Protein AF-A0A6G3WLS5-F1 (afdb_monomer_lite)

Organism: NCBI:txid2706086

Foldseek 3Di:
DQEAEQEDECVVANCDDDPGQVNVQVVCLVPPPHQKYKRKYFHFPDDQVVQWDADPPRDIDGPCVNRCQCPHVHMDMAIGGDDDDLCPFLLNVCVVVVAAEEEFACSLRHHDDPRHHHHHDADLVSQLVVQLVVLVVDDGHHYHTDHCQLLVLLLVLNPPSNVVSVVSVVVSVVSVVVSQQDQPDKDWDKDDFARNSNPPHNDTDHDHMDIDMDHNPDPDDDDDPDDPDPVVVRVVNND

Structure (mmCIF, N/CA/C/O backbone):
data_AF-A0A6G3WLS5-F1
#
_entry.id   AF-A0A6G3WLS5-F1
#
loop_
_atom_site.group_PDB
_atom_site.id
_atom_site.type_symbol
_atom_site.label_atom_id
_atom_site.label_alt_id
_atom_site.label_comp_id
_atom_site.label_asym_id
_atom_site.label_entity_id
_atom_site.label_seq_id
_atom_site.pdbx_PDB_ins_code
_atom_site.Cartn_x
_atom_site.Cartn_y
_atom_site.Cartn_z
_atom_site.occupancy
_atom_site.B_iso_or_equiv
_atom_site.auth_seq_id
_atom_site.auth_comp_id
_atom_site.auth_asym_id
_atom_site.auth_atom_id
_atom_site.pdbx_PDB_model_num
ATOM 1 N N . GLY A 1 1 ? 10.247 -15.837 -14.000 1.00 52.19 1 GLY A N 1
ATOM 2 C CA . GLY A 1 1 ? 10.346 -14.364 -13.961 1.00 52.19 1 GLY A CA 1
ATOM 3 C C . GLY A 1 1 ? 9.226 -13.826 -13.100 1.00 52.19 1 GLY A C 1
ATOM 4 O O . GLY A 1 1 ? 8.137 -14.375 -13.162 1.00 52.19 1 GLY A O 1
ATOM 5 N N . ILE A 1 2 ? 9.493 -12.824 -12.264 1.00 68.56 2 ILE A N 1
ATOM 6 C CA . ILE A 1 2 ? 8.552 -12.389 -11.215 1.00 68.56 2 ILE A CA 1
ATOM 7 C C . ILE A 1 2 ? 7.359 -11.620 -11.815 1.00 68.56 2 ILE A C 1
ATOM 9 O O . ILE A 1 2 ? 6.237 -11.739 -11.329 1.00 68.56 2 ILE A O 1
ATOM 13 N N . ASN A 1 3 ? 7.574 -10.896 -12.920 1.00 84.38 3 ASN A N 1
ATOM 14 C CA . ASN A 1 3 ? 6.549 -10.111 -13.608 1.00 84.38 3 ASN A CA 1
ATOM 15 C C . ASN A 1 3 ? 6.758 -10.163 -15.129 1.00 84.38 3 ASN A C 1
ATOM 17 O O . ASN A 1 3 ? 7.887 -10.357 -15.585 1.00 84.38 3 ASN A O 1
ATOM 21 N N . TRP A 1 4 ? 5.692 -9.956 -15.900 1.00 91.44 4 TRP A N 1
ATOM 22 C CA . TRP A 1 4 ? 5.754 -9.638 -17.334 1.00 91.44 4 TRP A CA 1
ATOM 23 C C . TRP A 1 4 ? 5.321 -8.186 -17.543 1.00 91.44 4 TRP A C 1
ATOM 25 O O . TRP A 1 4 ? 4.567 -7.650 -16.736 1.00 91.44 4 TRP A O 1
ATOM 35 N N . ASN A 1 5 ? 5.776 -7.547 -18.617 1.00 91.75 5 ASN A N 1
ATOM 36 C CA . ASN A 1 5 ? 5.428 -6.158 -18.913 1.00 91.75 5 ASN A CA 1
ATOM 37 C C . ASN A 1 5 ? 4.849 -6.043 -20.325 1.00 91.75 5 ASN A C 1
ATOM 39 O O . ASN A 1 5 ? 5.318 -6.715 -21.243 1.00 91.75 5 ASN A O 1
ATOM 43 N N . ALA A 1 6 ? 3.859 -5.172 -20.488 1.00 94.69 6 ALA A N 1
ATOM 44 C CA . ALA A 1 6 ? 3.438 -4.630 -21.771 1.00 94.69 6 ALA A CA 1
ATOM 45 C C . ALA A 1 6 ? 3.830 -3.151 -21.771 1.00 94.69 6 ALA A C 1
ATOM 47 O O . ALA A 1 6 ? 3.233 -2.349 -21.054 1.00 94.69 6 ALA A O 1
ATOM 48 N N . SER A 1 7 ? 4.881 -2.817 -22.517 1.00 94.88 7 SER A N 1
ATOM 49 C CA . SER A 1 7 ? 5.452 -1.472 -22.538 1.00 94.88 7 SER A CA 1
ATOM 50 C C . SER A 1 7 ? 5.301 -0.850 -23.917 1.00 94.88 7 SER A C 1
ATOM 52 O O . SER A 1 7 ? 5.593 -1.505 -24.917 1.00 94.88 7 SER A O 1
ATOM 54 N N . GLY A 1 8 ? 4.858 0.402 -23.966 1.00 95.44 8 GLY A N 1
ATOM 55 C CA . GLY A 1 8 ? 4.606 1.116 -25.212 1.00 95.44 8 GLY A CA 1
ATOM 56 C C . GLY A 1 8 ? 4.960 2.592 -25.118 1.00 95.44 8 GLY A C 1
ATOM 57 O O . GLY A 1 8 ? 5.012 3.175 -24.036 1.00 95.44 8 GLY A O 1
ATOM 58 N N . ARG A 1 9 ? 5.229 3.177 -26.281 1.00 96.06 9 ARG A N 1
ATOM 59 C CA . ARG A 1 9 ? 5.367 4.618 -26.455 1.00 96.06 9 ARG A CA 1
ATOM 60 C C . ARG A 1 9 ? 3.986 5.237 -26.623 1.00 96.06 9 ARG A C 1
ATOM 62 O O . ARG A 1 9 ? 3.215 4.744 -27.446 1.00 96.06 9 ARG A O 1
ATOM 69 N N . LEU A 1 10 ? 3.691 6.302 -25.882 1.00 95.62 10 LEU A N 1
ATOM 70 C CA . LEU A 1 10 ? 2.385 6.972 -25.956 1.00 95.62 10 LEU A CA 1
ATOM 71 C C . LEU A 1 10 ? 2.151 7.661 -27.308 1.00 95.62 10 LEU A C 1
ATOM 73 O O . LEU A 1 10 ? 1.008 7.915 -27.674 1.00 95.62 10 LEU A O 1
ATOM 77 N N . GLU A 1 11 ? 3.213 7.916 -28.079 1.00 92.56 11 GLU A N 1
ATOM 78 C CA . GLU A 1 11 ? 3.107 8.421 -29.452 1.00 92.56 11 GLU A CA 1
ATOM 79 C C . GLU A 1 11 ? 2.640 7.352 -30.448 1.00 92.56 11 GLU A C 1
ATOM 81 O O . GLU A 1 11 ? 2.065 7.687 -31.482 1.00 92.56 11 GLU A O 1
ATOM 86 N N . ASP A 1 12 ? 2.903 6.076 -30.151 1.00 93.44 12 ASP A N 1
ATOM 87 C CA . ASP A 1 12 ? 2.566 4.954 -31.030 1.00 93.44 12 ASP A CA 1
ATOM 88 C C . ASP A 1 12 ? 1.203 4.350 -30.671 1.00 93.44 12 ASP A C 1
ATOM 90 O O . ASP A 1 12 ? 0.469 3.888 -31.546 1.00 93.44 12 ASP A O 1
ATOM 94 N N . LEU A 1 13 ? 0.877 4.312 -29.375 1.00 94.12 13 LEU A N 1
ATOM 95 C CA . LEU A 1 13 ? -0.325 3.672 -28.860 1.00 94.12 13 LEU A CA 1
ATOM 96 C C . LEU A 1 13 ? -0.796 4.368 -27.573 1.00 94.12 13 LEU A C 1
ATOM 98 O O . LEU A 1 13 ? 0.014 4.531 -26.658 1.00 94.12 13 LEU A O 1
ATOM 102 N N . PRO A 1 14 ? -2.088 4.730 -27.445 1.00 95.38 14 PRO A N 1
ATOM 103 C CA . PRO A 1 14 ? -2.596 5.311 -26.207 1.00 95.38 14 PRO A CA 1
ATOM 104 C C . PRO A 1 14 ? -2.493 4.310 -25.048 1.00 95.38 14 PRO A C 1
ATOM 106 O O . PRO A 1 14 ? -2.523 3.090 -25.255 1.00 95.38 14 PRO A O 1
ATOM 109 N N . PHE A 1 15 ? -2.391 4.820 -23.819 1.00 94.56 15 PHE A N 1
ATOM 110 C CA . PHE A 1 15 ? -2.346 3.967 -22.633 1.00 94.56 15 PHE A CA 1
ATOM 111 C C . PHE A 1 15 ? -3.664 3.205 -22.443 1.00 94.56 15 PHE A C 1
ATOM 113 O O . PHE A 1 15 ? -3.676 1.969 -22.419 1.00 94.56 15 PHE A O 1
ATOM 120 N N . ASP A 1 16 ? -4.769 3.949 -22.397 1.00 91.69 16 ASP A N 1
ATOM 121 C CA . ASP A 1 16 ? -6.131 3.438 -22.277 1.00 91.69 16 ASP A CA 1
ATOM 122 C C . ASP A 1 16 ? -6.852 3.301 -23.629 1.00 91.69 16 ASP A C 1
ATOM 124 O O . ASP A 1 16 ? -6.393 3.750 -24.679 1.00 91.69 16 ASP A O 1
ATOM 128 N N . GLY A 1 17 ? -8.029 2.671 -23.591 1.00 89.00 17 GLY A N 1
ATOM 129 C CA . GLY A 1 17 ? -8.923 2.517 -24.739 1.00 89.00 17 GLY A CA 1
ATOM 130 C C . GLY A 1 17 ? -8.779 1.187 -25.494 1.00 89.00 17 GLY A C 1
ATOM 131 O O . GLY A 1 17 ? -7.900 0.368 -25.200 1.00 89.00 17 GLY A O 1
ATOM 132 N N . PRO A 1 18 ? -9.683 0.916 -26.456 1.00 87.44 18 PRO A N 1
ATOM 133 C CA . PRO A 1 18 ? -9.644 -0.303 -27.257 1.00 87.44 18 PRO A CA 1
ATOM 134 C C . PRO A 1 18 ? -8.336 -0.402 -28.045 1.00 87.44 18 PRO A C 1
ATOM 136 O O . PRO A 1 18 ? -8.007 0.480 -28.830 1.00 87.44 18 PRO A O 1
ATOM 139 N N . GLY A 1 19 ? -7.590 -1.485 -27.830 1.00 88.12 19 GLY A N 1
ATOM 140 C CA . GLY A 1 19 ? -6.293 -1.696 -28.475 1.00 88.12 19 GLY A CA 1
ATOM 141 C C . GLY A 1 19 ? -5.127 -0.925 -27.853 1.00 88.12 19 GLY A C 1
ATOM 142 O O . GLY A 1 19 ? -4.009 -1.131 -28.305 1.00 88.12 19 GLY A O 1
ATOM 143 N N . GLY A 1 20 ? -5.356 -0.109 -26.815 1.00 95.94 20 GLY A N 1
ATOM 144 C CA . GLY A 1 20 ? -4.305 0.594 -26.073 1.00 95.94 20 GLY A CA 1
ATOM 145 C C . GLY A 1 20 ? -3.355 -0.340 -25.312 1.00 95.94 20 GLY A C 1
ATOM 146 O O . GLY A 1 20 ? -3.587 -1.553 -25.208 1.00 95.94 20 GLY A O 1
ATOM 147 N N . ILE A 1 21 ? -2.298 0.224 -24.724 1.00 96.81 21 ILE A N 1
ATOM 148 C CA . ILE A 1 21 ? -1.280 -0.524 -23.960 1.00 96.81 21 ILE A CA 1
ATOM 149 C C . ILE A 1 21 ? -1.941 -1.363 -22.855 1.00 96.81 21 ILE A C 1
ATOM 151 O O . ILE A 1 21 ? -1.621 -2.545 -22.689 1.00 96.81 21 ILE A O 1
ATOM 155 N N . LEU A 1 22 ? -2.920 -0.799 -22.140 1.00 94.19 22 LEU A N 1
ATOM 156 C CA . LEU A 1 22 ? -3.646 -1.501 -21.085 1.00 94.19 22 LEU A CA 1
ATOM 157 C C . LEU A 1 22 ? -4.482 -2.676 -21.620 1.00 94.19 22 LEU A C 1
ATOM 159 O O . LEU A 1 22 ? -4.565 -3.723 -20.974 1.00 94.19 22 LEU A O 1
ATOM 163 N N . ALA A 1 23 ? -5.082 -2.550 -22.806 1.00 94.75 23 ALA A N 1
ATOM 164 C CA . ALA A 1 23 ? -5.837 -3.636 -23.433 1.00 94.75 23 ALA A CA 1
ATOM 165 C C . ALA A 1 23 ? -4.920 -4.805 -23.839 1.00 94.75 23 ALA A C 1
ATOM 167 O O . ALA A 1 23 ? -5.253 -5.975 -23.606 1.00 94.75 23 ALA A O 1
ATOM 168 N N . VAL A 1 24 ? -3.728 -4.498 -24.366 1.00 95.56 24 VAL A N 1
ATOM 169 C CA . VAL A 1 24 ? -2.685 -5.498 -24.643 1.00 95.56 24 VAL A CA 1
ATOM 170 C C . VAL A 1 24 ? -2.253 -6.180 -23.345 1.00 95.56 24 VAL A C 1
ATOM 172 O O . VAL A 1 24 ? -2.249 -7.409 -23.265 1.00 95.56 24 VAL A O 1
ATOM 175 N N . ALA A 1 25 ? -1.973 -5.406 -22.295 1.00 94.88 25 ALA A N 1
ATOM 176 C CA . ALA A 1 25 ? -1.581 -5.937 -20.993 1.00 94.88 25 ALA A CA 1
ATOM 177 C C . ALA A 1 25 ? -2.641 -6.881 -20.398 1.00 94.88 25 ALA A C 1
ATOM 179 O O . ALA A 1 25 ? -2.293 -7.934 -19.862 1.00 94.88 25 ALA A O 1
ATOM 180 N N . ARG A 1 26 ? -3.935 -6.555 -20.533 1.00 92.50 26 ARG A N 1
ATOM 181 C CA . ARG A 1 26 ? -5.052 -7.422 -20.110 1.00 92.50 26 ARG A CA 1
ATOM 182 C C . ARG A 1 26 ? -5.088 -8.738 -20.887 1.00 92.50 26 ARG A C 1
ATOM 184 O O . ARG A 1 26 ? -5.286 -9.790 -20.283 1.00 92.50 26 ARG A O 1
ATOM 191 N N . THR A 1 27 ? -4.829 -8.696 -22.193 1.00 93.69 27 THR A N 1
ATOM 192 C CA . THR A 1 27 ? -4.717 -9.907 -23.024 1.00 93.69 27 THR A CA 1
ATOM 193 C C . THR A 1 27 ? -3.553 -10.783 -22.566 1.00 93.69 27 THR A C 1
ATOM 195 O O . THR A 1 27 ? -3.725 -11.979 -22.343 1.00 93.69 27 THR A O 1
ATOM 198 N N . VAL A 1 28 ? -2.379 -10.185 -22.338 1.00 93.38 28 VAL A N 1
ATOM 199 C CA . VAL A 1 28 ? -1.203 -10.893 -21.809 1.00 93.38 28 VAL A CA 1
ATOM 200 C C . VAL A 1 28 ? -1.510 -11.501 -20.439 1.00 93.38 28 VAL A C 1
ATOM 202 O O . VAL A 1 28 ? -1.200 -12.665 -20.190 1.00 93.38 28 VAL A O 1
ATOM 205 N N . ARG A 1 29 ? -2.174 -10.753 -19.554 1.00 91.00 29 ARG A N 1
ATOM 206 C CA . ARG A 1 29 ? -2.551 -11.213 -18.213 1.00 91.00 29 ARG A CA 1
ATOM 207 C C . ARG A 1 29 ? -3.438 -12.456 -18.236 1.00 91.00 29 ARG A C 1
ATOM 209 O O . ARG A 1 29 ? -3.263 -13.304 -17.361 1.00 91.00 29 ARG A O 1
ATOM 216 N N . ALA A 1 30 ? -4.328 -12.594 -19.218 1.00 90.56 30 ALA A N 1
ATOM 217 C CA . ALA A 1 30 ? -5.214 -13.752 -19.338 1.00 90.56 30 ALA A CA 1
ATOM 218 C C . ALA A 1 30 ? -4.464 -15.086 -19.525 1.00 90.56 30 ALA A C 1
ATOM 220 O O . ALA A 1 30 ? -5.021 -16.138 -19.224 1.00 90.56 30 ALA A O 1
ATOM 221 N N . VAL A 1 31 ? -3.208 -15.049 -19.989 1.00 90.94 31 VAL A N 1
ATOM 222 C CA . VAL A 1 31 ? -2.401 -16.251 -20.275 1.00 90.94 31 VAL A CA 1
ATOM 223 C C . VAL A 1 31 ? -1.070 -16.307 -19.521 1.00 90.94 31 VAL A C 1
ATOM 225 O O . VAL A 1 31 ? -0.423 -17.352 -19.490 1.00 90.94 31 VAL A O 1
ATOM 228 N N . ALA A 1 32 ? -0.624 -15.199 -18.925 1.00 90.12 32 ALA A N 1
ATOM 229 C CA . ALA A 1 32 ? 0.688 -15.126 -18.298 1.00 90.12 32 ALA A CA 1
ATOM 230 C C . ALA A 1 32 ? 0.768 -16.024 -17.040 1.00 90.12 32 ALA A C 1
ATOM 232 O O . ALA A 1 32 ? -0.083 -15.905 -16.158 1.00 90.12 32 ALA A O 1
ATOM 233 N N . PRO A 1 33 ? 1.805 -16.866 -16.875 1.00 87.94 33 PRO A N 1
ATOM 234 C CA . PRO A 1 33 ? 1.991 -17.726 -15.702 1.00 87.94 33 PRO A CA 1
ATOM 235 C C . PRO A 1 33 ? 2.820 -17.040 -14.596 1.00 87.94 33 PRO A C 1
ATOM 237 O O . PRO A 1 33 ? 3.629 -17.674 -13.923 1.00 87.94 33 PRO A O 1
ATOM 240 N N . VAL A 1 34 ? 2.679 -15.722 -14.436 1.00 85.94 34 VAL A N 1
ATOM 241 C CA . VAL A 1 34 ? 3.438 -14.913 -13.460 1.00 85.94 34 VAL A CA 1
ATOM 242 C C . VAL A 1 34 ? 2.508 -14.195 -12.491 1.00 85.94 34 VAL A C 1
ATOM 244 O O . VAL A 1 34 ? 1.337 -13.981 -12.800 1.00 85.94 34 VAL A O 1
ATOM 247 N N . ALA A 1 35 ? 3.015 -13.769 -11.334 1.00 80.69 35 ALA A N 1
ATOM 248 C CA . ALA A 1 35 ? 2.197 -13.114 -10.309 1.00 80.69 35 ALA A CA 1
ATOM 249 C C . ALA A 1 35 ? 1.545 -11.813 -10.809 1.00 80.69 35 ALA A C 1
ATOM 251 O O . ALA A 1 35 ? 0.411 -11.500 -10.449 1.00 80.69 35 ALA A O 1
ATOM 252 N N . ARG A 1 36 ? 2.227 -11.077 -11.694 1.00 88.62 36 ARG A N 1
ATOM 253 C CA . ARG A 1 36 ? 1.773 -9.765 -12.164 1.00 88.62 36 ARG A CA 1
ATOM 254 C C . ARG A 1 36 ? 2.207 -9.477 -13.601 1.00 88.62 36 ARG A C 1
ATOM 256 O O . ARG A 1 36 ? 3.312 -9.828 -14.012 1.00 88.62 36 ARG A O 1
ATOM 263 N N . VAL A 1 37 ? 1.323 -8.811 -14.340 1.00 92.19 37 VAL A N 1
ATOM 264 C CA . VAL A 1 37 ? 1.622 -8.138 -15.608 1.00 92.19 37 VAL A CA 1
ATOM 265 C C . VAL A 1 37 ? 1.566 -6.633 -15.358 1.00 92.19 37 VAL A C 1
ATOM 267 O O . VAL A 1 37 ? 0.683 -6.187 -14.635 1.00 92.19 37 VAL A O 1
ATOM 270 N N . ILE A 1 38 ? 2.487 -5.844 -15.901 1.00 92.25 38 ILE A N 1
ATOM 271 C CA . ILE A 1 38 ? 2.488 -4.383 -15.730 1.00 92.25 38 ILE A CA 1
ATOM 272 C C . ILE A 1 38 ? 2.311 -3.729 -17.100 1.00 92.25 38 ILE A C 1
ATOM 274 O O . ILE A 1 38 ? 3.086 -3.999 -18.016 1.00 92.25 38 ILE A O 1
ATOM 278 N N . ALA A 1 39 ? 1.283 -2.895 -17.243 1.00 94.69 39 ALA A N 1
ATOM 279 C CA . ALA A 1 39 ? 1.152 -1.981 -18.371 1.00 94.69 39 ALA A CA 1
ATOM 280 C C . ALA A 1 39 ? 1.992 -0.736 -18.076 1.00 94.69 39 ALA A C 1
ATOM 282 O O . ALA A 1 39 ? 1.854 -0.172 -16.991 1.00 94.69 39 ALA A O 1
ATOM 283 N N . VAL A 1 40 ? 2.853 -0.329 -19.007 1.00 95.25 40 VAL A N 1
ATOM 284 C CA . VAL A 1 40 ? 3.702 0.863 -18.870 1.00 95.25 40 VAL A CA 1
ATOM 285 C C . VAL A 1 40 ? 3.656 1.660 -20.171 1.00 95.25 40 VAL A C 1
ATOM 287 O O . VAL A 1 40 ? 4.062 1.154 -21.216 1.00 95.25 40 VAL A O 1
ATOM 290 N N . GLY A 1 41 ? 3.185 2.899 -20.110 1.00 95.88 41 GLY A N 1
ATOM 291 C CA . GLY A 1 41 ? 3.227 3.857 -21.210 1.00 95.88 41 GLY A CA 1
ATOM 292 C C . GLY A 1 41 ? 4.065 5.074 -20.841 1.00 95.88 41 GLY A C 1
ATOM 293 O O . GLY A 1 41 ? 4.017 5.526 -19.703 1.00 95.88 41 GLY A O 1
ATOM 294 N N . GLY A 1 42 ? 4.831 5.608 -21.785 1.00 95.56 42 GLY A N 1
ATOM 295 C CA . GLY A 1 42 ? 5.497 6.901 -21.625 1.00 95.56 42 GLY A CA 1
ATOM 296 C C . GLY A 1 42 ? 6.052 7.432 -22.943 1.00 95.56 42 GLY A C 1
ATOM 297 O O . GLY A 1 42 ? 5.935 6.780 -23.983 1.00 95.56 42 GLY A O 1
ATOM 298 N N . HIS A 1 43 ? 6.682 8.602 -22.893 1.00 95.69 43 HIS A N 1
ATOM 299 C CA . HIS A 1 43 ? 7.358 9.214 -24.038 1.00 95.69 43 HIS A CA 1
ATOM 300 C C . HIS A 1 43 ? 8.856 8.877 -24.006 1.00 95.69 43 HIS A C 1
ATOM 302 O O . HIS A 1 43 ? 9.555 9.213 -23.048 1.00 95.69 43 HIS A O 1
ATOM 308 N N . ALA A 1 44 ? 9.370 8.178 -25.021 1.00 94.88 44 ALA A N 1
ATOM 309 C CA . ALA A 1 44 ? 10.764 7.717 -25.028 1.00 94.88 44 ALA A CA 1
ATOM 310 C C . ALA A 1 44 ? 11.686 8.576 -25.903 1.00 94.88 44 ALA A C 1
ATOM 312 O O . ALA A 1 44 ? 11.300 9.021 -26.980 1.00 94.88 44 ALA A O 1
ATOM 313 N N . ASP A 1 45 ? 12.956 8.675 -25.500 1.00 94.38 45 ASP A N 1
ATOM 314 C CA . ASP A 1 45 ? 14.038 9.345 -26.242 1.00 94.38 45 ASP A CA 1
ATOM 315 C C . ASP A 1 45 ? 14.418 8.612 -27.550 1.00 94.38 45 ASP A C 1
ATOM 317 O O . ASP A 1 45 ? 15.218 9.095 -28.351 1.00 94.38 45 ASP A O 1
ATOM 321 N N . GLY A 1 46 ? 13.860 7.422 -27.781 1.00 93.31 46 GLY A N 1
ATOM 322 C CA . GLY A 1 46 ? 14.102 6.618 -28.972 1.00 93.31 46 GLY A CA 1
ATOM 323 C C . GLY A 1 46 ? 13.233 5.357 -29.035 1.00 93.31 46 GLY A C 1
ATOM 324 O O . GLY A 1 46 ? 12.324 5.177 -28.221 1.00 93.31 46 GLY A O 1
ATOM 325 N N . PRO A 1 47 ? 13.494 4.457 -29.998 1.00 93.75 47 PRO A N 1
ATOM 326 C CA . PRO A 1 47 ? 12.762 3.198 -30.122 1.00 93.75 47 PRO A CA 1
ATOM 327 C C . PRO A 1 47 ? 12.957 2.308 -28.888 1.00 93.75 47 PRO A C 1
ATOM 329 O O . PRO A 1 47 ? 14.093 2.039 -28.511 1.00 93.75 47 PRO A O 1
ATOM 332 N N . LEU A 1 48 ? 11.880 1.765 -28.303 1.00 94.06 48 LEU A N 1
ATOM 333 C CA . LEU A 1 48 ? 11.968 0.976 -27.057 1.00 94.06 48 LEU A CA 1
ATOM 334 C C . LEU A 1 48 ? 12.957 -0.196 -27.124 1.00 94.06 48 LEU A C 1
ATOM 336 O O . LEU A 1 48 ? 13.588 -0.528 -26.123 1.00 94.06 48 LEU A O 1
ATOM 340 N N . GLY A 1 49 ? 13.137 -0.790 -28.308 1.00 94.31 49 GLY A N 1
ATOM 341 C CA . GLY A 1 49 ? 14.080 -1.886 -28.531 1.00 94.31 49 GLY A CA 1
ATOM 342 C C . GLY A 1 49 ? 15.534 -1.563 -28.158 1.00 94.31 49 GLY A C 1
ATOM 343 O O . GLY A 1 49 ? 16.251 -2.465 -27.733 1.00 94.31 49 GLY A O 1
ATOM 344 N N . SER A 1 50 ? 15.974 -0.300 -28.247 1.00 95.38 50 SER A N 1
ATOM 345 C CA . SER A 1 50 ? 17.338 0.102 -27.853 1.00 95.38 50 SER A CA 1
ATOM 346 C C . SER A 1 50 ? 17.542 0.127 -26.331 1.00 95.38 50 SER A C 1
ATOM 348 O O . SER A 1 50 ? 18.672 0.062 -25.837 1.00 95.38 50 SER A O 1
ATOM 350 N N . PHE A 1 51 ? 16.450 0.178 -25.569 1.00 95.31 51 PHE A N 1
ATOM 351 C CA . PHE A 1 51 ? 16.449 0.206 -24.107 1.00 95.31 51 PHE A CA 1
ATOM 352 C C . PHE A 1 51 ? 16.171 -1.170 -23.493 1.00 95.31 51 PHE A C 1
ATOM 354 O O . PHE A 1 51 ? 16.091 -1.306 -22.275 1.00 95.31 51 PHE A O 1
ATOM 361 N N . VAL A 1 52 ? 16.052 -2.214 -24.313 1.00 94.62 52 VAL A N 1
ATOM 362 C CA . VAL A 1 52 ? 15.910 -3.585 -23.823 1.00 94.62 52 VAL A CA 1
ATOM 363 C C . VAL A 1 52 ? 17.247 -4.078 -23.262 1.00 94.62 52 VAL A C 1
ATOM 365 O O . VAL A 1 52 ? 18.317 -3.847 -23.833 1.00 94.62 52 VAL A O 1
ATOM 368 N N . ARG A 1 53 ? 17.192 -4.764 -22.122 1.00 92.81 53 ARG A N 1
ATOM 369 C CA . ARG A 1 53 ? 18.335 -5.362 -21.427 1.00 92.81 53 ARG A CA 1
ATOM 370 C C . ARG A 1 53 ? 18.073 -6.837 -21.181 1.00 92.81 53 ARG A C 1
ATOM 372 O O . ARG A 1 53 ? 16.942 -7.246 -20.920 1.00 92.81 53 ARG A O 1
ATOM 379 N N . ARG A 1 5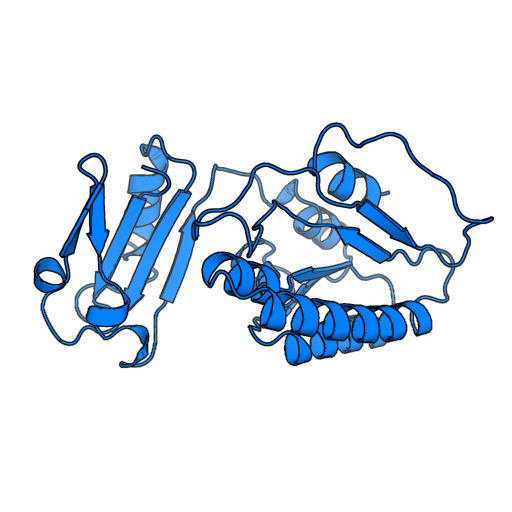4 ? 19.137 -7.634 -21.244 1.00 92.44 54 ARG A N 1
ATOM 380 C CA . ARG A 1 54 ? 19.125 -9.016 -20.760 1.00 92.44 54 ARG A CA 1
ATOM 381 C C . ARG A 1 54 ? 19.471 -9.006 -19.276 1.00 92.44 54 ARG A C 1
ATOM 383 O O . ARG A 1 54 ? 20.384 -8.289 -18.878 1.00 92.44 54 ARG A O 1
ATOM 390 N N . GLY A 1 55 ? 18.738 -9.784 -18.498 1.00 83.56 55 GLY A N 1
ATOM 391 C CA . GLY A 1 55 ? 19.020 -10.049 -17.095 1.00 83.56 55 GLY A CA 1
ATOM 392 C C . GLY A 1 55 ? 19.331 -11.524 -16.862 1.00 83.56 55 GLY A C 1
ATOM 393 O O . GLY A 1 55 ? 19.368 -12.338 -17.793 1.00 83.56 55 GLY A O 1
ATOM 394 N N . ASP A 1 56 ? 19.518 -11.870 -15.594 1.00 81.94 56 ASP A N 1
ATOM 395 C CA . ASP A 1 56 ? 19.814 -13.236 -15.172 1.00 81.94 56 ASP A CA 1
ATOM 396 C C . ASP A 1 56 ? 18.679 -14.210 -15.508 1.00 81.94 56 ASP A C 1
ATOM 398 O O . ASP A 1 56 ? 17.525 -13.827 -15.736 1.00 81.94 56 ASP A O 1
ATOM 402 N N . GLY A 1 57 ? 19.014 -15.501 -15.571 1.00 81.94 57 GLY A N 1
ATOM 403 C CA . GLY A 1 57 ? 18.040 -16.563 -15.840 1.00 81.94 57 GLY A CA 1
ATOM 404 C C . GLY A 1 57 ? 17.341 -16.440 -17.201 1.00 81.94 57 GLY A C 1
ATOM 405 O O . GLY A 1 57 ? 16.216 -16.910 -17.353 1.00 81.94 57 GLY A O 1
ATOM 406 N N . GLY A 1 58 ? 17.973 -15.769 -18.172 1.00 85.25 58 GLY A N 1
ATOM 407 C CA . GLY A 1 58 ? 17.411 -15.542 -19.507 1.00 85.25 58 GLY A CA 1
ATOM 408 C C . GLY A 1 58 ? 16.290 -14.502 -19.543 1.00 85.25 58 GLY A C 1
ATOM 409 O O . GLY A 1 58 ? 15.545 -14.441 -20.521 1.00 85.25 58 GLY A O 1
ATOM 410 N N . THR A 1 59 ? 16.144 -13.695 -18.490 1.00 86.62 59 THR A N 1
ATOM 411 C CA . THR A 1 59 ? 15.149 -12.622 -18.463 1.00 86.62 59 THR A CA 1
ATOM 412 C C . THR A 1 59 ? 15.508 -11.507 -19.441 1.00 86.62 59 THR A C 1
ATOM 414 O O . THR A 1 59 ? 16.673 -11.252 -19.750 1.00 86.62 59 THR A O 1
ATOM 417 N N . VAL A 1 60 ? 14.480 -10.840 -19.957 1.00 90.19 60 VAL A N 1
ATOM 418 C CA . VAL A 1 60 ? 14.608 -9.668 -20.822 1.00 90.19 60 VAL A CA 1
ATOM 419 C C . VAL A 1 60 ? 13.656 -8.610 -20.287 1.00 90.19 60 VAL A C 1
ATOM 421 O O . VAL A 1 60 ? 12.491 -8.906 -20.019 1.00 90.19 60 VAL A O 1
ATOM 424 N N . GLY A 1 61 ? 14.159 -7.397 -20.088 1.00 90.12 61 GLY A N 1
ATOM 425 C CA . GLY A 1 61 ? 13.408 -6.292 -19.503 1.00 90.12 61 GLY A CA 1
ATOM 426 C C . GLY A 1 61 ? 13.659 -4.985 -20.237 1.00 90.12 61 GLY A C 1
ATOM 427 O O . GLY A 1 61 ? 14.647 -4.844 -20.955 1.00 90.12 61 GLY A O 1
ATOM 428 N N . LEU A 1 62 ? 12.751 -4.034 -20.056 1.00 92.19 62 LEU A N 1
ATOM 429 C CA . LEU A 1 62 ? 12.933 -2.662 -20.508 1.00 92.19 62 LEU A CA 1
ATOM 430 C C . LEU A 1 62 ? 13.621 -1.869 -19.395 1.00 92.19 62 LEU A C 1
ATOM 432 O O . LEU A 1 62 ? 13.157 -1.870 -18.256 1.00 92.19 62 LEU A O 1
ATOM 436 N N . ASP A 1 63 ? 14.712 -1.189 -19.726 1.00 91.44 63 ASP A N 1
ATOM 437 C CA . ASP A 1 63 ? 15.370 -0.224 -18.847 1.00 91.44 63 ASP A CA 1
ATOM 438 C C . ASP A 1 63 ? 14.563 1.080 -18.840 1.00 91.44 63 ASP A C 1
ATOM 440 O O . ASP A 1 63 ? 14.878 2.036 -19.550 1.00 91.44 63 ASP A O 1
ATOM 444 N N . THR A 1 64 ? 13.457 1.086 -18.091 1.00 89.75 64 THR A N 1
ATOM 445 C CA . THR A 1 64 ? 12.507 2.207 -18.039 1.00 89.75 64 THR A CA 1
ATOM 446 C C . THR A 1 64 ? 13.188 3.549 -17.731 1.00 89.75 64 THR A C 1
ATOM 448 O O . THR A 1 64 ? 12.877 4.519 -18.421 1.00 89.75 64 THR A O 1
ATOM 451 N N . PRO A 1 65 ? 14.152 3.663 -16.793 1.00 88.62 65 PRO A N 1
ATOM 452 C CA . PRO A 1 65 ? 14.907 4.905 -16.605 1.00 88.62 65 PRO A CA 1
ATOM 453 C C . PRO A 1 65 ? 15.657 5.375 -17.858 1.00 88.62 65 PRO A C 1
ATOM 455 O O . PRO A 1 65 ? 15.613 6.566 -18.193 1.00 88.62 65 PRO A O 1
ATOM 458 N N . ALA A 1 66 ? 16.310 4.457 -18.578 1.00 92.94 66 ALA A N 1
ATOM 459 C CA . ALA A 1 66 ? 17.039 4.793 -19.797 1.00 92.94 66 ALA A CA 1
ATOM 460 C C . ALA A 1 66 ? 16.122 5.201 -20.957 1.00 92.94 66 ALA A C 1
ATOM 462 O O . ALA A 1 66 ? 16.562 5.973 -21.804 1.00 92.94 66 ALA A O 1
ATOM 463 N N . THR A 1 67 ? 14.861 4.747 -20.985 1.00 94.12 67 THR A N 1
ATOM 464 C CA . THR A 1 67 ? 13.909 5.144 -22.043 1.00 94.12 67 THR A CA 1
ATOM 465 C C . THR A 1 67 ? 13.611 6.641 -22.071 1.00 94.12 67 THR A C 1
ATOM 467 O O . THR A 1 67 ? 13.226 7.148 -23.117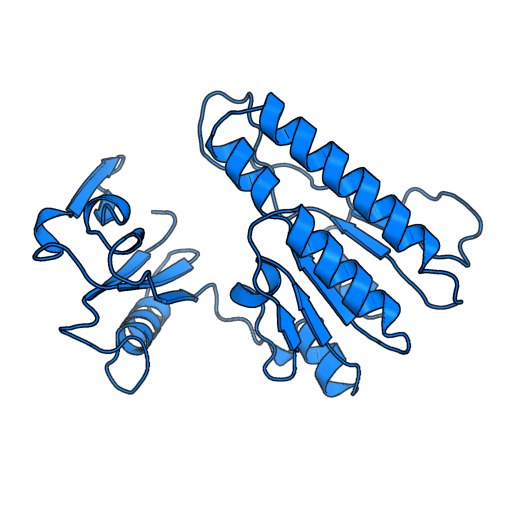 1.00 94.12 67 THR A O 1
ATOM 470 N N . GLY A 1 68 ? 13.744 7.338 -20.938 1.00 93.19 68 GLY A N 1
ATOM 471 C CA . GLY A 1 68 ? 13.317 8.731 -20.791 1.00 93.19 68 GLY A CA 1
ATOM 472 C C . GLY A 1 68 ? 11.899 8.915 -20.244 1.00 93.19 68 GLY A C 1
ATOM 473 O O . GLY A 1 68 ? 11.550 10.042 -19.908 1.00 93.19 68 GLY A O 1
ATOM 474 N N . PHE A 1 69 ? 11.124 7.841 -20.033 1.00 93.19 69 PHE A N 1
ATOM 475 C CA . PHE A 1 69 ? 9.740 7.909 -19.528 1.00 93.19 69 PHE A CA 1
ATOM 476 C C . PHE A 1 69 ? 9.577 8.820 -18.300 1.00 93.19 69 PHE A C 1
ATOM 478 O O . PHE A 1 69 ? 8.718 9.689 -18.279 1.00 93.19 69 PHE A O 1
ATOM 485 N N . TYR A 1 70 ? 10.449 8.708 -17.294 1.00 85.62 70 TYR A N 1
ATOM 486 C CA . TYR A 1 70 ? 10.365 9.549 -16.089 1.00 85.62 70 TYR A CA 1
ATOM 487 C C . TYR A 1 70 ? 10.647 11.041 -16.328 1.00 85.62 70 TYR A C 1
ATOM 489 O O . TYR A 1 70 ? 10.252 11.867 -15.510 1.00 85.62 70 TYR A O 1
ATOM 497 N N . ARG A 1 71 ? 11.363 11.393 -17.402 1.00 91.06 71 ARG A N 1
ATOM 498 C CA . ARG A 1 71 ? 11.756 12.779 -17.715 1.00 91.06 71 ARG A CA 1
ATOM 499 C C . ARG A 1 71 ? 10.816 13.436 -18.721 1.00 91.06 71 ARG A C 1
ATOM 501 O O . ARG A 1 71 ? 10.607 14.643 -18.660 1.00 91.06 71 ARG A O 1
ATOM 508 N N . ASN A 1 72 ? 10.238 12.649 -19.621 1.00 91.38 72 ASN A N 1
ATOM 509 C CA . ASN A 1 72 ? 9.484 13.139 -20.766 1.00 91.38 72 ASN A CA 1
ATOM 510 C C . ASN A 1 72 ? 7.980 13.134 -20.471 1.00 91.38 72 ASN A C 1
ATOM 512 O O . ASN A 1 72 ? 7.215 12.396 -21.077 1.00 91.38 72 ASN A O 1
ATOM 516 N N . GLY A 1 73 ? 7.550 13.930 -19.493 1.00 84.88 73 GLY A N 1
ATOM 517 C CA . GLY A 1 73 ? 6.130 14.016 -19.122 1.00 84.88 73 GLY A CA 1
ATOM 518 C C . GLY A 1 73 ? 5.629 12.879 -18.224 1.00 84.88 73 GLY A C 1
ATOM 519 O O . GLY A 1 73 ? 4.460 12.876 -17.855 1.00 84.88 73 GLY A O 1
ATOM 520 N N . GLY A 1 74 ? 6.512 11.968 -17.809 1.00 85.94 74 GLY A N 1
ATOM 521 C CA . GLY A 1 74 ? 6.190 10.892 -16.881 1.00 85.94 74 GLY A CA 1
ATOM 522 C C . GLY A 1 74 ? 5.699 9.625 -17.576 1.00 85.94 74 GLY A C 1
ATOM 523 O O . GLY A 1 74 ? 5.823 9.441 -18.787 1.00 85.94 74 GLY A O 1
ATOM 524 N N . LEU A 1 75 ? 5.178 8.713 -16.761 1.00 91.00 75 LEU A N 1
ATOM 525 C CA . LEU A 1 75 ? 4.683 7.419 -17.207 1.00 91.00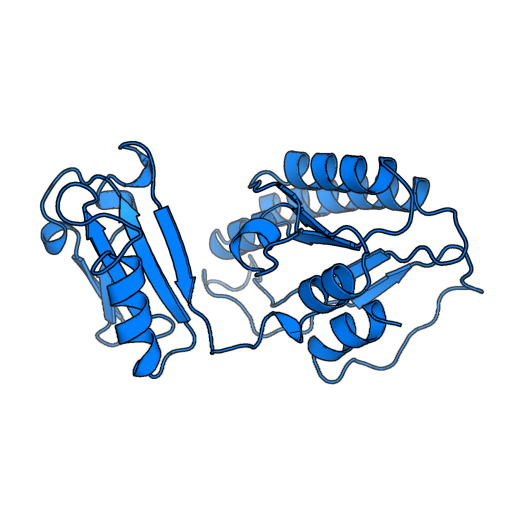 75 LEU A CA 1
ATOM 526 C C . LEU A 1 75 ? 3.287 7.151 -16.670 1.00 91.00 75 LEU A C 1
ATOM 528 O O . LEU A 1 75 ? 2.966 7.493 -15.533 1.00 91.00 75 LEU A O 1
ATOM 532 N N . GLU A 1 76 ? 2.503 6.469 -17.490 1.00 90.75 76 GLU A N 1
ATOM 533 C CA . GLU A 1 76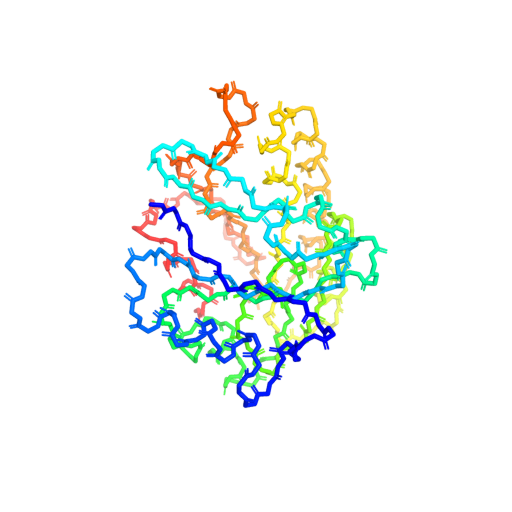 ? 1.235 5.863 -17.120 1.00 90.75 76 GLU A CA 1
ATOM 534 C C . GLU A 1 76 ? 1.482 4.384 -16.815 1.00 90.75 76 GLU A C 1
ATOM 536 O O . GLU A 1 76 ? 2.107 3.668 -17.606 1.00 90.75 76 GLU A O 1
ATOM 541 N N . VAL A 1 77 ? 1.040 3.913 -15.645 1.00 90.19 77 VAL A N 1
ATOM 542 C CA . VAL A 1 77 ? 1.274 2.534 -15.200 1.00 90.19 77 VAL A CA 1
ATOM 543 C C . VAL A 1 77 ? 0.045 1.926 -14.558 1.00 90.19 77 VAL A C 1
ATOM 545 O O . VAL A 1 77 ? -0.594 2.528 -13.705 1.00 90.19 77 VAL A O 1
ATOM 548 N N . GLN A 1 78 ? -0.209 0.665 -14.909 1.00 87.69 78 GLN A N 1
ATOM 549 C CA . GLN A 1 78 ? -1.209 -0.165 -14.255 1.00 87.69 78 GLN A CA 1
ATOM 550 C C . GLN A 1 78 ? -0.621 -1.537 -13.934 1.00 87.69 78 GLN A C 1
ATOM 552 O O . GLN A 1 78 ? -0.124 -2.253 -14.808 1.00 87.69 78 GLN A O 1
ATOM 557 N N . HIS A 1 79 ? -0.740 -1.946 -12.674 1.00 86.81 79 HIS A N 1
ATOM 558 C CA . HIS A 1 79 ? -0.373 -3.287 -12.236 1.00 86.81 79 HIS A CA 1
ATOM 559 C C . HIS A 1 79 ? -1.582 -4.226 -12.357 1.00 86.81 79 HIS A C 1
ATOM 561 O O . HIS A 1 79 ? -2.633 -3.985 -11.766 1.00 86.81 79 HIS A O 1
ATOM 567 N N . LEU A 1 80 ? -1.430 -5.311 -13.118 1.00 86.56 80 LEU A N 1
ATOM 568 C CA . LEU A 1 80 ? -2.424 -6.368 -13.311 1.00 86.56 80 LEU A CA 1
ATOM 569 C C . LEU A 1 80 ? -1.985 -7.629 -12.552 1.00 86.56 80 LEU A C 1
ATOM 571 O O . LEU A 1 80 ? -1.214 -8.457 -13.056 1.00 86.56 80 LEU A O 1
ATOM 575 N N . GLY A 1 81 ? -2.450 -7.749 -11.308 1.00 79.94 81 GLY A N 1
ATOM 576 C CA . GLY A 1 81 ? -2.243 -8.928 -10.462 1.00 79.94 81 GLY A CA 1
ATOM 577 C C . GLY A 1 81 ? -3.121 -10.120 -10.858 1.00 79.94 81 GLY A C 1
ATOM 578 O O . GLY A 1 81 ? -3.723 -10.140 -11.933 1.00 79.94 81 GLY A O 1
ATOM 579 N N . ALA A 1 82 ? -3.200 -11.124 -9.983 1.00 72.81 82 ALA A N 1
ATOM 580 C CA . ALA A 1 82 ? -4.174 -12.205 -10.126 1.00 72.81 82 ALA A CA 1
ATOM 581 C C . ALA A 1 82 ? -5.604 -11.630 -10.235 1.00 72.81 82 ALA A C 1
ATOM 583 O O . ALA A 1 82 ? -5.884 -10.610 -9.600 1.00 72.81 82 ALA A O 1
ATOM 584 N N . PRO A 1 83 ? -6.507 -12.247 -11.022 1.00 69.56 83 PRO A N 1
ATOM 585 C CA . PRO A 1 83 ? -7.890 -11.796 -11.100 1.00 69.56 83 PRO A CA 1
ATOM 586 C C . PRO A 1 83 ? -8.534 -11.925 -9.718 1.00 69.56 83 PRO A C 1
ATOM 588 O O . PRO A 1 83 ? -8.760 -13.023 -9.213 1.00 69.56 83 PRO A O 1
ATOM 591 N N . LEU A 1 84 ? -8.793 -10.779 -9.101 1.00 77.94 84 LEU A N 1
ATOM 592 C CA . LEU A 1 84 ? -9.496 -10.653 -7.836 1.00 77.94 84 LEU A CA 1
ATOM 593 C C . LEU A 1 84 ? -10.784 -9.894 -8.117 1.00 77.94 84 LEU A C 1
ATOM 595 O O . LEU A 1 84 ? -10.774 -8.924 -8.867 1.00 77.94 84 LEU A O 1
ATOM 599 N N . ASP A 1 85 ? -11.882 -10.338 -7.516 1.00 84.88 85 ASP A N 1
ATOM 600 C CA . ASP A 1 85 ? -13.133 -9.591 -7.520 1.00 84.88 85 ASP A CA 1
ATOM 601 C C . ASP A 1 85 ? -12.995 -8.427 -6.519 1.00 84.88 85 ASP A C 1
ATOM 603 O O . ASP A 1 85 ? -13.029 -8.670 -5.305 1.00 84.88 85 ASP A O 1
ATOM 607 N N . PRO A 1 86 ? -12.807 -7.172 -6.978 1.00 83.50 86 PRO A N 1
ATOM 608 C CA . PRO A 1 86 ? -12.575 -6.041 -6.082 1.00 83.50 86 PRO A CA 1
ATOM 609 C C . PRO A 1 86 ? -13.799 -5.753 -5.212 1.00 83.50 86 PRO A C 1
ATOM 611 O O . PRO A 1 86 ? -13.674 -5.210 -4.116 1.00 83.50 86 PRO A O 1
ATOM 614 N N . THR A 1 87 ? -14.986 -6.197 -5.638 1.00 85.31 87 THR A N 1
ATOM 615 C CA . THR A 1 87 ? -16.203 -6.073 -4.838 1.00 85.31 87 THR A CA 1
ATOM 616 C C . THR A 1 87 ? -16.127 -6.940 -3.575 1.00 85.31 87 THR A C 1
ATOM 618 O O . THR A 1 87 ? -16.763 -6.638 -2.570 1.00 85.31 87 THR A O 1
ATOM 621 N N . ARG A 1 88 ? -15.294 -7.979 -3.534 1.00 89.69 88 ARG A N 1
ATOM 622 C CA . ARG A 1 88 ? -15.116 -8.808 -2.330 1.00 89.69 88 ARG A CA 1
ATOM 623 C C . ARG A 1 88 ? -14.005 -8.321 -1.405 1.00 89.69 88 ARG A C 1
ATOM 625 O O . ARG A 1 88 ? -13.793 -8.928 -0.361 1.00 89.69 88 ARG A O 1
ATOM 632 N N . GLN A 1 89 ? -13.301 -7.254 -1.770 1.00 93.31 89 GLN A N 1
ATOM 633 C CA . GLN A 1 89 ? -12.261 -6.660 -0.935 1.00 93.31 89 GLN A CA 1
ATOM 634 C C . GLN A 1 89 ? -12.845 -5.604 0.005 1.00 93.31 89 GLN A C 1
ATOM 636 O O . GLN A 1 89 ? -13.901 -5.037 -0.270 1.00 93.31 89 GLN A O 1
ATOM 641 N N . LEU A 1 90 ? -12.135 -5.322 1.102 1.00 95.69 90 LEU A N 1
ATOM 642 C CA . LEU A 1 90 ? -12.574 -4.393 2.146 1.00 95.69 90 LEU A CA 1
ATOM 643 C C . LEU A 1 90 ? -13.015 -3.016 1.596 1.00 95.69 90 LEU A C 1
ATOM 645 O O . LEU A 1 90 ? -14.132 -2.614 1.920 1.00 95.69 90 LEU A O 1
ATOM 649 N N . PRO A 1 91 ? -12.258 -2.334 0.703 1.00 96.75 91 PRO A N 1
ATOM 650 C CA . PRO A 1 91 ? -12.715 -1.080 0.095 1.00 96.75 91 PRO A CA 1
ATOM 651 C C . PRO A 1 91 ? -14.042 -1.211 -0.660 1.00 96.75 91 PRO A C 1
ATOM 653 O O . PRO A 1 91 ? -14.941 -0.394 -0.493 1.00 96.75 91 PRO A O 1
ATOM 656 N N . GLY A 1 92 ? -14.193 -2.266 -1.467 1.00 95.62 92 GLY A N 1
ATOM 657 C CA . GLY A 1 92 ? -15.417 -2.500 -2.230 1.00 95.62 92 GLY A CA 1
ATOM 658 C C . GLY A 1 92 ? -16.612 -2.862 -1.344 1.00 95.62 92 GLY A C 1
ATOM 659 O O . GLY A 1 92 ? -17.743 -2.490 -1.660 1.00 95.62 92 GLY A O 1
ATOM 660 N N . LEU A 1 93 ? -16.383 -3.589 -0.246 1.00 96.06 93 LEU A N 1
ATOM 661 C CA . LEU A 1 93 ? -17.404 -3.909 0.757 1.00 96.06 93 LEU A CA 1
ATOM 662 C C . LEU A 1 93 ? -17.884 -2.648 1.483 1.00 96.06 93 LEU A C 1
ATOM 664 O O . LEU A 1 93 ? -19.092 -2.429 1.544 1.00 96.06 93 LEU A O 1
ATOM 668 N N . ALA A 1 94 ? -16.957 -1.810 1.955 1.00 96.81 94 ALA A N 1
ATOM 669 C CA . ALA A 1 94 ? -17.267 -0.542 2.614 1.00 96.81 94 ALA A CA 1
ATOM 670 C C . ALA A 1 94 ? -18.070 0.392 1.695 1.00 96.81 94 ALA A C 1
ATOM 672 O O . ALA A 1 94 ? -19.153 0.842 2.066 1.00 96.81 94 ALA A O 1
ATOM 673 N N . ALA A 1 95 ? -17.622 0.572 0.448 1.00 96.44 95 ALA A N 1
ATOM 674 C CA . ALA A 1 95 ? -18.322 1.405 -0.528 1.00 96.44 95 ALA A CA 1
ATOM 675 C C . ALA A 1 95 ? -19.765 0.931 -0.791 1.00 96.44 95 ALA A C 1
ATOM 677 O O . ALA A 1 95 ? -20.685 1.744 -0.851 1.00 96.44 95 ALA A O 1
ATOM 678 N N . ARG A 1 96 ? -20.004 -0.385 -0.898 1.00 95.50 96 ARG A N 1
ATOM 679 C CA . ARG A 1 96 ? -21.370 -0.927 -1.062 1.00 95.50 96 ARG A CA 1
ATOM 680 C C . ARG A 1 96 ? -22.251 -0.759 0.169 1.00 95.50 96 ARG A C 1
ATOM 682 O O . ARG A 1 96 ? -23.468 -0.714 0.021 1.00 95.50 96 ARG A O 1
ATOM 689 N N . ALA A 1 97 ? -21.654 -0.692 1.354 1.00 95.88 97 ALA A N 1
ATOM 690 C CA . ALA A 1 97 ? -22.364 -0.382 2.587 1.00 95.88 97 ALA A CA 1
ATOM 691 C C . ALA A 1 97 ? -22.673 1.121 2.730 1.00 95.88 97 ALA A C 1
ATOM 693 O O . ALA A 1 97 ? -23.303 1.516 3.704 1.00 95.88 97 ALA A O 1
ATOM 694 N N . GLY A 1 98 ? -22.254 1.956 1.770 1.00 96.19 98 GLY A N 1
ATOM 695 C CA . GLY A 1 98 ? -22.418 3.407 1.833 1.00 96.19 98 GLY A CA 1
ATOM 696 C C . GLY A 1 98 ? -21.381 4.104 2.713 1.00 96.19 98 GLY A C 1
ATOM 697 O O . GLY A 1 98 ? -21.558 5.280 3.008 1.00 96.19 98 GLY A O 1
ATOM 698 N N . ILE A 1 99 ? -20.312 3.405 3.115 1.00 96.88 99 ILE A N 1
ATOM 699 C CA . ILE A 1 99 ? -19.211 3.971 3.900 1.00 96.88 99 ILE A CA 1
ATOM 700 C C . ILE A 1 99 ? -18.220 4.639 2.931 1.00 96.88 99 ILE A C 1
ATOM 702 O O . ILE A 1 99 ? -17.686 3.952 2.051 1.00 96.88 99 ILE A O 1
ATOM 706 N N . PRO A 1 100 ? -17.953 5.952 3.063 1.00 97.94 100 PRO A N 1
ATOM 707 C CA . PRO A 1 100 ? -16.907 6.648 2.325 1.00 97.94 100 PRO A CA 1
ATOM 708 C C . PRO A 1 100 ? -15.551 5.946 2.426 1.00 97.94 100 PRO A C 1
ATOM 710 O O . PRO A 1 100 ? -15.113 5.545 3.504 1.00 97.94 100 PRO A O 1
ATOM 713 N N . VAL A 1 101 ? -14.862 5.827 1.291 1.00 98.50 101 VAL A N 1
ATOM 714 C CA . VAL A 1 101 ? -13.544 5.189 1.209 1.00 98.50 101 VAL A CA 1
ATOM 715 C C . VAL A 1 101 ? -12.520 6.209 0.737 1.00 98.50 101 VAL A C 1
ATOM 717 O O . VAL A 1 101 ? -12.706 6.819 -0.312 1.00 98.50 101 VAL A O 1
ATOM 720 N N . THR A 1 102 ? -11.415 6.343 1.465 1.00 98.69 102 THR A N 1
ATOM 721 C CA . THR A 1 102 ? -10.244 7.114 1.028 1.00 98.69 102 THR A CA 1
ATOM 722 C C . THR A 1 102 ? -9.042 6.187 0.886 1.00 98.69 102 THR A C 1
ATOM 724 O O . THR A 1 102 ? -8.689 5.463 1.818 1.00 98.69 102 THR A O 1
ATOM 727 N N . LEU A 1 103 ? -8.400 6.205 -0.282 1.00 98.56 103 LEU A N 1
ATOM 728 C CA . LEU A 1 103 ? -7.177 5.456 -0.569 1.00 98.56 103 LEU A CA 1
ATOM 729 C C . LEU A 1 103 ? -6.009 6.436 -0.690 1.00 98.56 103 LEU A C 1
ATOM 731 O O . LEU A 1 103 ? -6.039 7.332 -1.534 1.00 98.56 103 LEU A O 1
ATOM 735 N N . VAL A 1 104 ? -4.981 6.261 0.138 1.00 98.69 104 VAL A N 1
ATOM 736 C CA . VAL A 1 104 ? -3.871 7.213 0.279 1.00 98.69 104 VAL A CA 1
ATOM 737 C C . VAL A 1 104 ? -2.530 6.555 -0.041 1.00 98.69 104 VAL A C 1
ATOM 739 O O . VAL A 1 104 ? -2.268 5.404 0.320 1.00 98.69 104 VAL A O 1
ATOM 742 N N . GLY A 1 105 ? -1.644 7.296 -0.701 1.00 97.25 105 GLY A N 1
ATOM 743 C CA . GLY A 1 105 ? -0.322 6.802 -1.063 1.00 97.25 105 GLY A CA 1
ATOM 744 C C . GLY A 1 105 ? -0.418 5.699 -2.109 1.00 97.25 105 GLY A C 1
ATOM 745 O O . GLY A 1 105 ? -1.257 5.759 -3.010 1.00 97.25 105 GLY A O 1
ATOM 746 N N . LYS A 1 106 ? 0.392 4.645 -1.969 1.00 93.25 106 LYS A N 1
ATOM 747 C CA . LYS A 1 106 ? 0.395 3.551 -2.952 1.00 93.25 106 LYS A CA 1
ATOM 748 C C . LYS A 1 106 ? -0.913 2.756 -2.980 1.00 93.25 106 LYS A C 1
ATOM 750 O O . LYS A 1 106 ? -1.231 2.146 -4.000 1.00 93.25 106 LYS A O 1
ATOM 755 N N . ALA A 1 107 ? -1.711 2.814 -1.906 1.00 95.50 107 ALA A N 1
ATOM 756 C CA . ALA A 1 107 ? -3.044 2.214 -1.848 1.00 95.50 107 ALA A CA 1
ATOM 757 C C . ALA A 1 107 ? -3.961 2.762 -2.956 1.00 95.50 107 ALA A C 1
ATOM 759 O O . ALA A 1 107 ? -4.753 2.009 -3.522 1.00 95.50 107 ALA A O 1
ATOM 760 N N . ALA A 1 108 ? -3.799 4.043 -3.310 1.00 94.12 108 ALA A N 1
ATOM 761 C CA . ALA A 1 108 ? -4.538 4.702 -4.383 1.00 94.12 108 ALA A CA 1
ATOM 762 C C . ALA A 1 108 ? -4.202 4.163 -5.782 1.00 94.12 108 ALA A C 1
ATOM 764 O O . ALA A 1 108 ? -5.000 4.360 -6.691 1.00 94.12 108 ALA A O 1
ATOM 765 N N . ASP A 1 109 ? -3.077 3.467 -5.965 1.00 85.19 109 ASP A N 1
ATOM 766 C CA . ASP A 1 109 ? -2.699 2.865 -7.252 1.00 85.19 109 ASP A CA 1
ATOM 767 C C . ASP A 1 109 ? -3.029 1.367 -7.299 1.00 85.19 109 ASP A C 1
ATOM 769 O O . ASP A 1 109 ? -3.395 0.825 -8.343 1.00 85.19 109 ASP A O 1
ATOM 773 N N . ILE A 1 110 ? -2.847 0.672 -6.170 1.00 86.88 110 ILE A N 1
ATOM 774 C CA . ILE A 1 110 ? -2.898 -0.798 -6.117 1.00 86.88 110 ILE A CA 1
ATOM 775 C C . ILE A 1 110 ? -4.293 -1.334 -5.794 1.00 86.88 110 ILE A C 1
ATOM 777 O O . ILE A 1 110 ? -4.625 -2.441 -6.220 1.00 86.88 110 ILE A O 1
ATOM 781 N N . LEU A 1 111 ? -5.108 -0.582 -5.044 1.00 90.31 111 LEU A N 1
ATOM 782 C CA . LEU A 1 111 ? -6.448 -1.012 -4.661 1.00 90.31 111 LEU A CA 1
ATOM 783 C C . LEU A 1 111 ? -7.491 -0.492 -5.651 1.00 90.31 111 LEU A C 1
ATOM 785 O O . LEU A 1 111 ? -7.478 0.655 -6.112 1.00 90.31 111 LEU A O 1
ATOM 789 N N . VAL A 1 112 ? -8.441 -1.368 -5.967 1.00 89.19 112 VAL A N 1
ATOM 790 C CA . VAL A 1 112 ? -9.535 -1.073 -6.888 1.00 89.19 112 VAL A CA 1
ATOM 791 C C . VAL A 1 112 ? -10.806 -0.846 -6.079 1.00 89.19 112 VAL A C 1
ATOM 793 O O . VAL A 1 112 ? -11.343 -1.754 -5.454 1.00 89.19 112 VAL A O 1
ATOM 796 N N . CYS A 1 113 ? -11.269 0.396 -6.108 1.00 92.38 113 CYS A N 1
ATOM 797 C CA . CYS A 1 113 ? -12.552 0.857 -5.599 1.00 92.38 113 CYS A CA 1
ATOM 798 C C . CYS A 1 113 ? -12.899 2.099 -6.423 1.00 92.38 113 CYS A C 1
ATOM 800 O O . CYS A 1 113 ? -12.107 3.044 -6.450 1.00 92.38 113 CYS A O 1
ATOM 802 N N . GLU A 1 114 ? -13.996 2.046 -7.176 1.00 90.50 114 GLU A N 1
ATOM 803 C CA . GLU A 1 114 ? -14.397 3.112 -8.106 1.00 90.50 114 GLU A CA 1
ATOM 804 C C . GLU A 1 114 ? -14.906 4.343 -7.349 1.00 90.50 114 GLU A C 1
ATOM 806 O O . GLU A 1 114 ? -14.649 5.471 -7.745 1.00 90.50 114 GLU A O 1
ATOM 811 N N . GLN A 1 115 ? -15.570 4.109 -6.219 1.00 94.88 115 GLN A N 1
ATOM 812 C CA . GLN A 1 115 ? -16.184 5.129 -5.375 1.00 94.88 115 GLN A CA 1
ATOM 813 C C . GLN A 1 115 ? -15.192 5.811 -4.422 1.00 94.88 115 GLN A C 1
ATOM 815 O O . GLN A 1 115 ? -15.586 6.711 -3.687 1.00 94.88 115 GLN A O 1
ATOM 820 N N . ALA A 1 116 ? -13.940 5.350 -4.369 1.00 97.06 116 ALA A N 1
ATOM 821 C CA . ALA A 1 116 ? -12.973 5.862 -3.408 1.00 97.06 116 ALA A CA 1
ATOM 822 C C . ALA A 1 116 ? -12.426 7.239 -3.808 1.00 97.06 116 ALA A C 1
ATOM 824 O O . ALA A 1 116 ? -12.047 7.444 -4.962 1.00 97.06 116 ALA A O 1
ATOM 825 N N . ASP A 1 117 ? -12.276 8.130 -2.825 1.00 97.81 117 ASP A N 1
ATOM 826 C CA . ASP A 1 117 ? -11.401 9.299 -2.939 1.00 97.81 117 ASP A CA 1
ATOM 827 C C . ASP A 1 117 ? -9.943 8.815 -3.013 1.00 97.81 117 ASP A C 1
ATOM 829 O O . ASP A 1 117 ? -9.480 8.058 -2.152 1.00 97.81 117 ASP A O 1
ATOM 833 N N . ARG A 1 118 ? -9.221 9.198 -4.069 1.00 97.75 118 ARG A N 1
ATOM 834 C CA . ARG A 1 118 ? -7.862 8.715 -4.356 1.00 97.75 118 ARG A CA 1
ATOM 835 C C . ARG A 1 118 ? -6.855 9.836 -4.157 1.00 97.75 118 ARG A C 1
ATOM 837 O O . ARG A 1 118 ? -6.873 10.829 -4.877 1.00 97.75 118 ARG A O 1
ATOM 844 N N . ARG A 1 119 ? -5.919 9.627 -3.232 1.00 97.44 119 ARG A N 1
ATOM 845 C CA . ARG A 1 119 ? -4.853 10.576 -2.883 1.00 97.44 119 ARG A CA 1
ATOM 846 C C . ARG A 1 119 ? -3.477 9.931 -3.090 1.00 97.44 119 ARG A C 1
ATOM 848 O O . ARG A 1 119 ? -2.852 9.511 -2.110 1.00 97.44 119 ARG A O 1
ATOM 855 N N . PRO A 1 120 ? -3.012 9.775 -4.345 1.00 94.25 120 PRO A N 1
ATOM 856 C CA . PRO A 1 120 ? -1.706 9.190 -4.622 1.00 94.25 120 PRO A CA 1
ATOM 857 C C . PRO A 1 120 ? -0.597 10.081 -4.055 1.00 94.25 120 PRO A C 1
ATOM 859 O O . PRO A 1 120 ? -0.615 11.300 -4.206 1.00 94.25 120 PRO A O 1
ATOM 862 N N . ALA A 1 121 ? 0.373 9.460 -3.394 1.00 93.62 121 ALA A N 1
ATOM 863 C CA . ALA A 1 121 ? 1.511 10.138 -2.789 1.00 93.62 121 ALA A CA 1
ATOM 864 C C . ALA A 1 121 ? 2.681 9.165 -2.637 1.00 93.62 121 ALA A C 1
ATOM 866 O O . ALA A 1 121 ? 2.487 7.967 -2.422 1.00 93.62 121 ALA A O 1
ATOM 867 N N . VAL A 1 122 ? 3.900 9.694 -2.740 1.00 92.38 122 VAL A N 1
ATOM 868 C CA . VAL A 1 122 ? 5.133 8.921 -2.536 1.00 92.38 122 VAL A CA 1
ATOM 869 C C . VAL A 1 122 ? 5.785 9.283 -1.212 1.00 92.38 122 VAL A C 1
ATOM 871 O O . VAL A 1 122 ? 6.149 8.384 -0.462 1.00 92.38 122 VAL A O 1
ATOM 874 N N . ALA A 1 123 ? 5.929 10.578 -0.921 1.00 96.50 123 ALA A N 1
ATOM 875 C CA . ALA A 1 123 ? 6.570 11.028 0.303 1.00 96.50 123 ALA A CA 1
ATOM 876 C C . ALA A 1 123 ? 5.721 10.656 1.524 1.00 96.50 123 ALA A C 1
ATOM 878 O O . ALA A 1 123 ? 4.526 10.943 1.587 1.00 96.50 123 ALA A O 1
ATOM 879 N N . THR A 1 124 ? 6.360 10.062 2.528 1.00 98.12 124 THR A N 1
ATOM 880 C CA . THR A 1 124 ? 5.727 9.610 3.774 1.00 98.12 124 THR A CA 1
ATOM 881 C C . THR A 1 124 ? 4.999 10.756 4.469 1.00 98.12 124 THR A C 1
ATOM 883 O O . THR A 1 124 ? 3.901 10.564 4.976 1.00 98.12 124 THR A O 1
ATOM 886 N N . ALA A 1 125 ? 5.565 11.966 4.445 1.00 97.62 125 ALA A N 1
ATOM 887 C CA . ALA A 1 125 ? 4.938 13.149 5.032 1.00 97.62 125 ALA A CA 1
ATOM 888 C C . ALA A 1 125 ? 3.587 13.493 4.377 1.00 97.62 125 ALA A C 1
ATOM 890 O O . ALA A 1 125 ? 2.632 13.817 5.085 1.00 97.62 125 ALA A O 1
ATOM 891 N N . ASP A 1 126 ? 3.484 13.362 3.053 1.00 98.19 126 ASP A N 1
ATOM 892 C CA . ASP A 1 126 ? 2.242 13.620 2.319 1.00 98.19 126 ASP A CA 1
ATOM 893 C C . ASP A 1 126 ? 1.218 12.516 2.596 1.00 98.19 126 ASP A C 1
ATOM 895 O O . ASP A 1 126 ? 0.061 12.807 2.888 1.00 98.19 126 ASP A O 1
ATOM 899 N N . VAL A 1 127 ? 1.654 11.246 2.604 1.00 98.62 127 VAL A N 1
ATOM 900 C CA . VAL A 1 127 ? 0.794 10.102 2.959 1.00 98.62 127 VAL A CA 1
ATOM 901 C C . VAL A 1 127 ? 0.194 10.288 4.353 1.00 98.62 127 VAL A C 1
ATOM 903 O O . VAL A 1 127 ? -1.015 10.140 4.526 1.00 98.62 127 VAL A O 1
ATOM 906 N N . LEU A 1 128 ? 1.012 10.647 5.345 1.00 98.38 128 LEU A N 1
ATOM 907 C CA . LEU A 1 128 ? 0.555 10.869 6.717 1.00 98.38 128 LEU A CA 1
ATOM 908 C C . LEU A 1 128 ? -0.389 12.072 6.812 1.00 98.38 128 LEU A C 1
ATOM 910 O O . LEU A 1 128 ? -1.441 11.958 7.437 1.00 98.38 128 LEU A O 1
ATOM 914 N N . THR A 1 129 ? -0.062 13.186 6.151 1.00 98.44 129 THR A N 1
ATOM 915 C CA . THR A 1 129 ? -0.926 14.378 6.093 1.00 98.44 129 THR A CA 1
ATOM 916 C C . THR A 1 129 ? -2.295 14.039 5.506 1.00 98.44 129 THR A C 1
ATOM 918 O O . THR A 1 129 ? -3.315 14.270 6.147 1.00 98.44 129 THR A O 1
ATOM 921 N N . TYR A 1 130 ? -2.335 13.400 4.336 1.00 98.56 130 TYR A N 1
ATOM 922 C CA . TYR A 1 130 ? -3.588 13.033 3.673 1.00 98.56 130 TYR A CA 1
ATOM 923 C C . TYR A 1 130 ? -4.411 12.021 4.468 1.00 98.56 130 TYR A C 1
ATOM 925 O O . TYR A 1 130 ? -5.639 12.086 4.430 1.00 98.56 130 TYR A O 1
ATOM 933 N N . THR A 1 131 ? -3.749 11.111 5.188 1.00 98.56 131 THR A N 1
ATOM 934 C CA . THR A 1 131 ? -4.410 10.151 6.081 1.00 98.56 131 THR A CA 1
ATOM 935 C C . THR A 1 131 ? -5.037 10.870 7.274 1.00 98.56 131 THR A C 1
ATOM 937 O O . THR A 1 131 ? -6.215 10.664 7.553 1.00 98.56 131 THR A O 1
ATOM 940 N N . LEU A 1 132 ? -4.291 11.758 7.941 1.00 98.31 132 LEU A N 1
ATOM 941 C CA . LEU A 1 132 ? -4.799 12.571 9.051 1.00 98.31 132 LEU A CA 1
ATOM 942 C C . LEU A 1 132 ? -5.978 13.440 8.615 1.00 98.31 132 LEU A C 1
ATOM 944 O O . LEU A 1 132 ? -6.974 13.512 9.324 1.00 98.31 132 LEU A O 1
ATOM 948 N N . ASP A 1 133 ? -5.893 14.070 7.446 1.00 98.06 133 ASP A N 1
ATOM 949 C CA . ASP A 1 133 ? -6.969 14.914 6.926 1.00 98.06 133 ASP A CA 1
ATOM 950 C C . ASP A 1 133 ? -8.226 14.104 6.591 1.00 98.06 133 ASP A C 1
ATOM 952 O O . ASP A 1 133 ? -9.336 14.571 6.839 1.00 98.06 133 ASP A O 1
ATOM 956 N N . ALA A 1 134 ? -8.068 12.884 6.068 1.00 97.88 134 ALA A N 1
ATOM 957 C CA . ALA A 1 134 ? -9.190 11.981 5.822 1.00 97.88 134 ALA A CA 1
ATOM 958 C C . ALA A 1 134 ? -9.871 11.544 7.129 1.00 97.88 134 ALA A C 1
ATOM 960 O O . ALA A 1 134 ? -11.095 11.533 7.196 1.00 97.88 134 ALA A O 1
ATOM 961 N N . VAL A 1 135 ? -9.097 11.251 8.181 1.00 97.12 135 VAL A N 1
ATOM 962 C CA . VAL A 1 135 ? -9.641 10.902 9.506 1.00 97.12 135 VAL A CA 1
ATOM 963 C C . VAL A 1 135 ? -10.302 12.114 10.177 1.00 97.12 135 VAL A C 1
ATOM 965 O O . VAL A 1 135 ? -11.394 11.996 10.723 1.00 97.12 135 VAL A O 1
ATOM 968 N N . ARG A 1 136 ? -9.703 13.311 10.084 1.00 96.19 136 ARG A N 1
ATOM 969 C CA . ARG A 1 136 ? -10.258 14.560 10.648 1.00 96.19 136 ARG A CA 1
ATOM 970 C C . ARG A 1 136 ? -11.592 14.981 10.043 1.00 96.19 136 ARG A C 1
ATOM 972 O O . ARG A 1 136 ? -12.311 15.743 10.684 1.00 96.19 136 ARG A O 1
ATOM 979 N N . ALA A 1 137 ? -11.906 14.539 8.826 1.00 94.06 137 ALA A N 1
ATOM 980 C CA . ALA A 1 137 ? -13.202 14.814 8.212 1.00 94.06 137 ALA A CA 1
ATOM 981 C C . ALA A 1 137 ? -14.368 14.234 9.040 1.00 94.06 137 ALA A C 1
ATOM 983 O O . ALA A 1 137 ? -15.464 14.792 9.002 1.00 94.06 137 ALA A O 1
ATOM 984 N N . GLY A 1 138 ? -14.100 13.187 9.833 1.00 88.38 138 GLY A N 1
ATOM 985 C CA . GLY A 1 138 ? -15.037 12.589 10.778 1.00 88.38 138 GLY A CA 1
ATOM 986 C C . GLY A 1 138 ? -16.162 11.782 10.125 1.00 88.38 138 GLY A C 1
ATOM 987 O O . GLY A 1 138 ? -16.327 11.761 8.904 1.00 88.38 138 GLY A O 1
ATOM 988 N N . GLY A 1 139 ? -16.955 11.129 10.976 1.00 91.31 139 GLY A N 1
ATOM 989 C CA . GLY A 1 139 ? -18.022 10.215 10.566 1.00 91.31 139 GLY A CA 1
ATOM 990 C C . GLY A 1 139 ? -17.516 8.825 10.178 1.00 91.31 139 GLY A C 1
ATOM 991 O O . GLY A 1 139 ? -16.317 8.552 10.191 1.00 91.31 139 GLY A O 1
ATOM 992 N N . ASP A 1 140 ? -18.450 7.941 9.828 1.00 94.00 140 ASP A N 1
ATOM 993 C CA . ASP A 1 140 ? -18.125 6.580 9.406 1.00 94.00 140 ASP A CA 1
ATOM 994 C C . ASP A 1 140 ? -17.315 6.622 8.105 1.00 94.00 140 ASP A C 1
ATOM 996 O O . ASP A 1 140 ? -17.806 7.093 7.079 1.00 94.00 140 ASP A O 1
ATOM 1000 N N . ALA A 1 141 ? -16.079 6.123 8.124 1.00 96.25 141 ALA A N 1
ATOM 1001 C CA . ALA A 1 141 ? -15.211 6.100 6.953 1.00 96.25 141 ALA A CA 1
ATOM 1002 C C . ALA A 1 141 ? -14.215 4.936 7.003 1.00 96.25 141 ALA A C 1
ATOM 1004 O O . ALA A 1 141 ? -13.795 4.484 8.067 1.00 96.25 141 ALA A O 1
ATOM 1005 N N . LEU A 1 142 ? -13.782 4.487 5.824 1.00 98.06 142 LEU A N 1
ATOM 1006 C CA . LEU A 1 142 ? -12.629 3.609 5.665 1.00 98.06 142 LEU A CA 1
ATOM 1007 C C . LEU A 1 142 ? -11.480 4.395 5.030 1.00 98.06 142 LEU A C 1
ATOM 1009 O O . LEU A 1 142 ? -11.557 4.794 3.867 1.00 98.06 142 LEU A O 1
ATOM 1013 N N . VAL A 1 143 ? -10.378 4.543 5.761 1.00 98.44 143 VAL A N 1
ATOM 1014 C CA . VAL A 1 143 ? -9.133 5.119 5.239 1.00 98.44 143 VAL A CA 1
ATOM 1015 C C . VAL A 1 143 ? -8.087 4.015 5.128 1.00 98.44 143 VAL A C 1
ATOM 1017 O O . VAL A 1 143 ? -7.766 3.357 6.115 1.00 98.44 143 VAL A O 1
ATOM 1020 N N . VAL A 1 144 ? -7.547 3.800 3.927 1.00 98.38 144 VAL A N 1
ATOM 1021 C CA . VAL A 1 144 ? -6.454 2.845 3.688 1.00 98.38 144 VAL A CA 1
ATOM 1022 C C . VAL A 1 144 ? -5.259 3.595 3.121 1.00 98.38 144 VAL A C 1
ATOM 1024 O O . VAL A 1 144 ? -5.319 4.124 2.011 1.00 98.38 144 VAL A O 1
ATOM 1027 N N . ALA A 1 145 ? -4.164 3.616 3.874 1.00 98.31 145 ALA A N 1
ATOM 1028 C CA . ALA A 1 145 ? -2.929 4.288 3.497 1.00 98.31 145 ALA A CA 1
ATOM 1029 C C . ALA A 1 145 ? -1.792 3.282 3.299 1.00 98.31 145 ALA A C 1
ATOM 1031 O O . ALA A 1 145 ? -1.697 2.290 4.020 1.00 98.31 145 ALA A O 1
ATOM 1032 N N . ASN A 1 146 ? -0.909 3.549 2.336 1.00 98.31 146 ASN A N 1
ATOM 1033 C CA . ASN A 1 146 ? 0.333 2.797 2.165 1.00 98.31 146 ASN A CA 1
ATOM 1034 C C . ASN A 1 146 ? 1.533 3.750 2.109 1.00 98.31 146 ASN A C 1
ATOM 1036 O O . ASN A 1 146 ? 1.586 4.639 1.254 1.00 98.31 146 ASN A O 1
ATOM 1040 N N . VAL A 1 147 ? 2.495 3.524 3.007 1.00 97.94 147 VAL A N 1
ATOM 1041 C CA . VAL A 1 147 ? 3.802 4.188 3.030 1.00 97.94 147 VAL A CA 1
ATOM 1042 C C . VAL A 1 147 ? 4.811 3.282 2.329 1.00 97.94 147 VAL A C 1
ATOM 1044 O O . VAL A 1 147 ? 5.269 2.302 2.903 1.00 97.94 147 VAL A O 1
ATOM 1047 N N . GLN A 1 148 ? 5.169 3.621 1.091 1.00 96.19 148 GLN A N 1
ATOM 1048 C CA . GLN A 1 148 ? 6.082 2.807 0.276 1.00 96.19 148 GLN A CA 1
ATOM 1049 C C . GLN A 1 148 ? 7.569 3.159 0.459 1.00 96.19 148 GLN A C 1
ATOM 1051 O O . GLN A 1 148 ? 8.433 2.473 -0.076 1.00 96.19 148 GLN A O 1
ATOM 1056 N N . GLU A 1 149 ? 7.914 4.245 1.164 1.00 96.69 149 GLU A N 1
ATOM 1057 C CA . GLU A 1 149 ? 9.321 4.663 1.283 1.00 96.69 149 GLU A CA 1
ATOM 1058 C C . GLU A 1 149 ? 10.183 3.700 2.110 1.00 96.69 149 GLU A C 1
ATOM 1060 O O . GLU A 1 149 ? 11.398 3.676 1.913 1.00 96.69 149 GLU A O 1
ATOM 1065 N N . THR A 1 150 ? 9.578 2.900 2.994 1.00 95.88 150 THR A N 1
ATOM 1066 C CA . THR A 1 150 ? 10.264 1.798 3.688 1.00 95.88 150 THR A CA 1
ATOM 1067 C C . THR A 1 150 ? 10.733 0.740 2.691 1.00 95.88 150 THR A C 1
ATOM 1069 O O . THR A 1 150 ? 11.891 0.338 2.721 1.00 95.88 150 THR A O 1
ATOM 1072 N N . ASP A 1 151 ? 9.879 0.364 1.738 1.00 95.75 151 ASP A N 1
ATOM 1073 C CA . ASP A 1 151 ? 10.214 -0.575 0.666 1.00 95.75 151 ASP A CA 1
ATOM 1074 C C . ASP A 1 151 ? 11.300 -0.021 -0.273 1.00 95.75 151 ASP A C 1
ATOM 1076 O O . ASP A 1 151 ? 12.275 -0.702 -0.597 1.00 95.75 151 ASP A O 1
ATOM 1080 N N . LEU A 1 152 ? 11.208 1.265 -0.635 1.00 93.19 152 LEU A N 1
ATOM 1081 C CA . LEU A 1 152 ? 12.253 1.934 -1.419 1.00 93.19 152 LEU A CA 1
ATOM 1082 C C . LEU A 1 152 ? 13.609 1.929 -0.697 1.00 93.19 152 LEU A C 1
ATOM 1084 O O . LEU A 1 152 ? 14.635 1.705 -1.340 1.00 93.19 152 LEU A O 1
ATOM 1088 N N . ALA A 1 153 ? 13.625 2.154 0.621 1.00 95.12 153 ALA A N 1
ATOM 1089 C CA . ALA A 1 153 ? 14.843 2.091 1.426 1.00 95.12 153 ALA A CA 1
ATOM 1090 C C . ALA A 1 153 ? 15.402 0.660 1.528 1.00 95.12 153 ALA A C 1
ATOM 1092 O O . ALA A 1 153 ? 16.616 0.476 1.439 1.00 95.12 153 ALA A O 1
ATOM 1093 N N . GLY A 1 154 ? 14.532 -0.350 1.645 1.00 95.94 154 GLY A N 1
ATOM 1094 C CA . GLY A 1 154 ? 14.909 -1.767 1.619 1.00 95.94 154 GLY A CA 1
ATOM 1095 C C . GLY A 1 154 ? 15.596 -2.160 0.310 1.00 95.94 154 GLY A C 1
ATOM 1096 O O . GLY A 1 154 ? 16.724 -2.651 0.318 1.00 95.94 154 GLY A O 1
ATOM 1097 N N . HIS A 1 155 ? 14.996 -1.809 -0.833 1.00 91.88 155 HIS A N 1
ATOM 1098 C CA . HIS A 1 155 ? 15.606 -2.004 -2.153 1.00 91.88 155 HIS A CA 1
ATOM 1099 C C . HIS A 1 155 ? 16.959 -1.294 -2.316 1.00 91.88 155 HIS A C 1
ATOM 1101 O O . HIS A 1 155 ? 17.840 -1.796 -3.012 1.00 91.88 155 HIS A O 1
ATOM 1107 N N . GLN A 1 156 ? 17.124 -0.126 -1.693 1.00 95.06 156 GLN A N 1
ATOM 1108 C CA . GLN A 1 156 ? 18.376 0.638 -1.692 1.00 95.06 156 GLN A CA 1
ATOM 1109 C C . GLN A 1 156 ? 19.414 0.096 -0.705 1.00 95.06 156 GLN A C 1
ATOM 1111 O O . GLN A 1 156 ? 20.551 0.564 -0.721 1.00 95.06 156 GLN A O 1
ATOM 1116 N N . GLN A 1 157 ? 19.037 -0.871 0.136 1.00 95.44 157 GLN A N 1
ATOM 1117 C CA . GLN A 1 157 ? 19.853 -1.370 1.238 1.00 95.44 157 GLN A CA 1
ATOM 1118 C C . GLN A 1 157 ? 20.323 -0.252 2.183 1.00 95.44 157 GLN A C 1
ATOM 1120 O O . GLN A 1 157 ? 21.436 -0.270 2.711 1.00 95.44 157 GLN A O 1
ATOM 1125 N N . ASP A 1 158 ? 19.465 0.752 2.378 1.00 97.56 158 ASP A N 1
ATOM 1126 C CA . ASP A 1 158 ? 19.751 1.930 3.192 1.00 97.56 158 ASP A CA 1
ATOM 1127 C C . ASP A 1 158 ? 18.998 1.843 4.524 1.00 97.56 158 ASP A C 1
ATOM 1129 O O . ASP A 1 158 ? 17.875 2.331 4.680 1.00 97.56 158 ASP A O 1
ATOM 1133 N N . ALA A 1 159 ? 19.639 1.211 5.509 1.00 98.19 159 ALA A N 1
ATOM 1134 C CA . ALA A 1 159 ? 19.084 1.062 6.852 1.00 98.19 159 ALA A CA 1
ATOM 1135 C C . ALA A 1 159 ? 18.859 2.413 7.559 1.00 98.19 159 ALA A C 1
ATOM 1137 O O . ALA A 1 159 ? 17.926 2.543 8.353 1.00 98.19 159 ALA A O 1
ATOM 1138 N N . GLY A 1 160 ? 19.677 3.429 7.258 1.00 98.50 160 GLY A N 1
ATOM 1139 C CA . GLY A 1 160 ? 19.542 4.765 7.839 1.00 98.50 160 GLY A CA 1
ATOM 1140 C C . GLY A 1 160 ? 18.279 5.465 7.346 1.00 98.50 160 GLY A C 1
ATOM 1141 O O . GLY A 1 160 ? 17.489 5.961 8.152 1.00 98.50 160 GLY A O 1
ATOM 1142 N N . ARG A 1 161 ? 18.041 5.440 6.030 1.00 97.50 161 ARG A N 1
ATOM 1143 C CA . ARG A 1 161 ? 16.790 5.931 5.437 1.00 97.50 161 ARG A CA 1
ATOM 1144 C C . ARG A 1 161 ? 15.591 5.140 5.947 1.00 97.50 161 ARG A C 1
ATOM 1146 O O . ARG A 1 161 ? 14.582 5.753 6.288 1.00 97.50 161 ARG A O 1
ATOM 1153 N N . TYR A 1 162 ? 15.697 3.813 6.027 1.00 98.38 162 TYR A N 1
ATOM 1154 C CA . TYR A 1 162 ? 14.616 2.963 6.531 1.00 98.38 162 TYR A CA 1
ATOM 1155 C C . TYR A 1 162 ? 14.196 3.401 7.944 1.00 98.38 162 TYR A C 1
ATOM 1157 O O . TYR A 1 162 ? 13.016 3.657 8.183 1.00 98.38 162 TYR A O 1
ATOM 1165 N N . GLY A 1 163 ? 15.162 3.577 8.854 1.00 98.50 163 GLY A N 1
ATOM 1166 C CA . GLY A 1 163 ? 14.914 4.062 10.216 1.00 98.50 163 GLY A CA 1
ATOM 1167 C C . GLY A 1 163 ? 14.243 5.439 10.257 1.00 98.50 163 GLY A C 1
ATOM 1168 O O . GLY A 1 163 ? 13.232 5.605 10.932 1.00 98.50 163 GLY A O 1
ATOM 1169 N N . GLN A 1 164 ? 14.723 6.401 9.464 1.00 98.44 164 GLN A N 1
ATOM 1170 C CA . GLN A 1 164 ? 14.123 7.743 9.388 1.00 98.44 164 GLN A CA 1
ATOM 1171 C C . GLN A 1 164 ? 12.671 7.723 8.893 1.00 98.44 164 GLN A C 1
ATOM 1173 O O . GLN A 1 164 ? 11.852 8.536 9.323 1.00 98.44 164 GLN A O 1
ATOM 1178 N N . VAL A 1 165 ? 12.333 6.821 7.965 1.00 98.12 165 VAL A N 1
ATOM 1179 C CA . VAL A 1 165 ? 10.946 6.651 7.513 1.00 98.12 165 VAL A CA 1
ATOM 1180 C C . VAL A 1 165 ? 10.087 6.090 8.647 1.00 98.12 165 VAL A C 1
ATOM 1182 O O . VAL A 1 165 ? 8.995 6.607 8.872 1.00 98.12 165 VAL A O 1
ATOM 1185 N N . LEU A 1 166 ? 10.581 5.101 9.400 1.00 98.25 166 LEU A N 1
ATOM 1186 C CA . LEU A 1 166 ? 9.864 4.543 10.553 1.00 98.25 166 LEU A CA 1
ATOM 1187 C C . LEU A 1 166 ? 9.604 5.590 11.645 1.00 98.25 166 LEU A C 1
ATOM 1189 O O . LEU A 1 166 ? 8.486 5.660 12.142 1.00 98.25 166 LEU A O 1
ATOM 1193 N N . GLU A 1 167 ? 10.575 6.450 11.961 1.00 98.56 167 GLU A N 1
ATOM 1194 C CA . GLU A 1 167 ? 10.397 7.554 12.923 1.00 98.56 167 GLU A CA 1
ATOM 1195 C C . GLU A 1 167 ? 9.304 8.542 12.481 1.00 98.56 167 GLU A C 1
ATOM 1197 O O . GLU A 1 167 ? 8.514 9.024 13.293 1.00 98.56 167 GLU A O 1
ATOM 1202 N N . ARG A 1 168 ? 9.210 8.831 11.175 1.00 98.12 168 ARG A N 1
ATOM 1203 C CA . ARG A 1 168 ? 8.133 9.677 10.634 1.00 98.12 168 ARG A CA 1
ATOM 1204 C C . ARG A 1 168 ? 6.776 8.994 10.735 1.00 98.12 168 ARG A C 1
ATOM 1206 O O . ARG A 1 168 ? 5.799 9.656 11.079 1.00 98.12 168 ARG A O 1
ATOM 1213 N N . VAL A 1 169 ? 6.712 7.698 10.424 1.00 98.19 169 VAL A N 1
ATOM 1214 C CA . VAL A 1 169 ? 5.486 6.903 10.571 1.00 98.19 169 VAL A CA 1
ATOM 1215 C C . VAL A 1 169 ? 5.036 6.902 12.028 1.00 98.19 169 VAL A C 1
ATOM 1217 O O . VAL A 1 169 ? 3.872 7.192 12.274 1.00 98.19 169 VAL A O 1
ATOM 1220 N N . ASP A 1 170 ? 5.941 6.677 12.981 1.00 98.38 170 ASP A N 1
ATOM 1221 C CA . ASP A 1 170 ? 5.649 6.716 14.420 1.00 98.38 170 ASP A CA 1
ATOM 1222 C C . ASP A 1 170 ? 5.024 8.056 14.852 1.00 98.38 170 ASP A C 1
ATOM 1224 O O . ASP A 1 170 ? 3.940 8.082 15.440 1.00 98.38 170 ASP A O 1
ATOM 1228 N N . ALA A 1 171 ? 5.616 9.183 14.441 1.00 97.12 171 ALA A N 1
ATOM 1229 C CA . ALA A 1 171 ? 5.054 10.509 14.706 1.00 97.12 171 ALA A CA 1
ATOM 1230 C C . ALA A 1 171 ? 3.654 10.704 14.084 1.00 97.12 171 ALA A C 1
ATOM 1232 O O . ALA A 1 171 ? 2.772 11.316 14.692 1.00 97.12 171 ALA A O 1
ATOM 1233 N N . GLY A 1 172 ? 3.427 10.172 12.881 1.00 97.50 172 GLY A N 1
ATOM 1234 C CA . GLY A 1 172 ? 2.117 10.187 12.230 1.00 97.50 172 GLY A CA 1
ATOM 1235 C C . GLY A 1 172 ? 1.076 9.326 12.949 1.00 97.50 172 GLY A C 1
ATOM 1236 O O . GLY A 1 172 ? -0.066 9.757 13.115 1.00 97.50 172 GLY A O 1
ATOM 1237 N N . LEU A 1 173 ? 1.472 8.142 13.426 1.00 97.94 173 LEU A N 1
ATOM 1238 C CA . LEU A 1 173 ? 0.622 7.254 14.220 1.00 97.94 173 LEU A CA 1
ATOM 1239 C C . LEU A 1 173 ? 0.202 7.925 15.529 1.00 97.94 173 LEU A C 1
ATOM 1241 O O . LEU A 1 173 ? -0.974 7.863 15.873 1.00 97.94 173 LEU A O 1
ATOM 1245 N N . ALA A 1 174 ? 1.103 8.637 16.211 1.00 97.75 174 ALA A N 1
ATOM 1246 C CA . ALA A 1 174 ? 0.749 9.421 17.396 1.00 97.75 174 ALA A CA 1
ATOM 1247 C C . ALA A 1 174 ? -0.350 10.461 17.097 1.00 97.75 174 ALA A C 1
ATOM 1249 O O . ALA A 1 174 ? -1.284 10.626 17.882 1.00 97.75 174 ALA A O 1
ATOM 1250 N N . GLY A 1 175 ? -0.281 11.120 15.935 1.00 97.19 175 GLY A N 1
ATOM 1251 C CA . GLY A 1 175 ? -1.324 12.037 15.473 1.00 97.19 175 GLY A CA 1
ATOM 1252 C C . GLY A 1 175 ? -2.664 11.348 15.199 1.00 97.19 175 GLY A C 1
ATOM 1253 O O . GLY A 1 175 ? -3.705 11.897 15.547 1.00 97.19 175 GLY A O 1
ATOM 1254 N N . LEU A 1 176 ? -2.650 10.147 14.611 1.00 97.06 176 LEU A N 1
ATOM 1255 C CA . LEU A 1 176 ? -3.864 9.361 14.357 1.00 97.06 176 LEU A CA 1
ATOM 1256 C C . LEU A 1 176 ? -4.506 8.887 15.662 1.00 97.06 176 LEU A C 1
ATOM 1258 O O . LEU A 1 176 ? -5.710 9.033 15.836 1.00 97.06 176 LEU A O 1
ATOM 1262 N N . LEU A 1 177 ? -3.706 8.386 16.605 1.00 96.06 177 LEU A N 1
ATOM 1263 C CA . LEU A 1 177 ? -4.182 7.954 17.921 1.00 96.06 177 LEU A CA 1
ATOM 1264 C C . LEU A 1 177 ? -4.872 9.087 18.693 1.00 96.06 177 LEU A C 1
ATOM 1266 O O . LEU A 1 177 ? -5.829 8.836 19.411 1.00 96.06 177 LEU A O 1
ATOM 1270 N N . ALA A 1 178 ? -4.425 10.334 18.527 1.00 95.94 178 ALA A N 1
ATOM 1271 C CA . ALA A 1 178 ? -5.063 11.489 19.157 1.00 95.94 178 ALA A CA 1
ATOM 1272 C C . ALA A 1 178 ? -6.431 11.859 18.548 1.00 95.94 178 ALA A C 1
ATOM 1274 O O . ALA A 1 178 ? -7.188 12.595 19.177 1.00 95.94 178 ALA A O 1
ATOM 1275 N N . LEU A 1 179 ? -6.727 11.399 17.327 1.00 95.94 179 LEU A N 1
ATOM 1276 C CA . LEU A 1 179 ? -7.990 11.662 16.628 1.00 95.94 179 LEU A CA 1
ATOM 1277 C C . LEU A 1 179 ? -9.017 10.544 16.814 1.00 95.94 179 LEU A C 1
ATOM 1279 O O . LEU A 1 179 ? -10.209 10.806 16.710 1.00 95.94 179 LEU A O 1
ATOM 1283 N N . LEU A 1 180 ? -8.555 9.319 17.055 1.00 94.62 180 LEU A N 1
ATOM 1284 C CA . LEU A 1 180 ? -9.406 8.149 17.233 1.00 94.62 180 LEU A CA 1
ATOM 1285 C C . LEU A 1 180 ? -9.861 8.089 18.690 1.00 94.62 180 LEU A C 1
ATOM 1287 O O . LEU A 1 180 ? -9.181 7.512 19.537 1.00 94.62 180 LEU A O 1
ATOM 1291 N N . THR A 1 181 ? -10.973 8.748 18.998 1.00 92.50 181 THR A N 1
ATOM 1292 C CA . THR A 1 181 ? -11.502 8.855 20.366 1.00 92.50 181 THR A CA 1
ATOM 1293 C C . THR A 1 181 ? -12.825 8.136 20.556 1.00 92.50 181 THR A C 1
ATOM 1295 O O . THR A 1 181 ? -13.209 7.870 21.698 1.00 92.50 181 THR A O 1
ATOM 1298 N N . ASP A 1 182 ? -13.527 7.823 19.470 1.00 92.75 182 ASP A N 1
ATOM 1299 C CA . ASP A 1 182 ? -14.907 7.377 19.538 1.00 92.75 182 ASP A CA 1
ATOM 1300 C C . ASP A 1 182 ? -14.998 5.855 19.676 1.00 92.75 182 ASP A C 1
ATOM 1302 O O . ASP A 1 182 ? -14.161 5.077 19.208 1.00 92.75 182 ASP A O 1
ATOM 1306 N N . SER A 1 183 ? -16.052 5.407 20.356 1.00 90.81 183 SER A N 1
ATOM 1307 C CA . SER A 1 183 ? -16.349 3.980 20.457 1.00 90.81 183 SER A CA 1
ATOM 1308 C C . SER A 1 183 ? -16.712 3.448 19.072 1.00 90.81 183 SER A C 1
ATOM 1310 O O . SER A 1 183 ? -17.718 3.854 18.496 1.00 90.81 183 SER A O 1
ATOM 1312 N N . GLY A 1 184 ? -15.890 2.541 18.546 1.00 89.81 184 GLY A N 1
ATOM 1313 C CA . GLY A 1 184 ? -16.006 2.028 17.180 1.00 89.81 184 GLY A CA 1
ATOM 1314 C C . GLY A 1 184 ? -14.810 2.376 16.299 1.00 89.81 184 GLY A C 1
ATOM 1315 O O . GLY A 1 184 ? -14.570 1.660 15.325 1.00 89.81 184 GLY A O 1
ATOM 1316 N N . ASP A 1 185 ? -14.012 3.377 16.679 1.00 94.75 185 ASP A N 1
ATOM 1317 C CA . ASP A 1 185 ? -12.778 3.710 15.977 1.00 94.75 185 ASP A CA 1
ATOM 1318 C C . ASP A 1 185 ? -11.764 2.570 16.071 1.00 94.75 185 ASP A C 1
ATOM 1320 O O . ASP A 1 185 ? -11.575 1.927 17.113 1.00 94.75 185 ASP A O 1
ATOM 1324 N N . ARG A 1 186 ? -11.075 2.322 14.956 1.00 95.12 186 ARG A N 1
ATOM 1325 C CA . ARG A 1 186 ? -10.033 1.300 14.868 1.00 95.12 186 ARG A CA 1
ATOM 1326 C C . ARG A 1 186 ? -8.873 1.799 14.028 1.00 95.12 186 ARG A C 1
ATOM 1328 O O . ARG A 1 186 ? -9.062 2.240 12.898 1.00 95.12 186 ARG A O 1
ATOM 1335 N N . LEU A 1 187 ? -7.661 1.621 14.540 1.00 97.12 187 LEU A N 1
ATOM 1336 C CA . LEU A 1 187 ? -6.433 1.734 13.757 1.00 97.12 187 LEU A CA 1
ATOM 1337 C C . LEU A 1 187 ? -5.796 0.359 13.641 1.00 97.12 187 LEU A C 1
ATOM 1339 O O . LEU A 1 187 ? -5.534 -0.289 14.651 1.00 97.12 187 LEU A O 1
ATOM 1343 N N . ILE A 1 188 ? -5.533 -0.069 12.409 1.00 97.62 188 ILE A N 1
ATOM 1344 C CA . ILE A 1 188 ? -4.836 -1.319 12.119 1.00 97.62 188 ILE A CA 1
ATOM 1345 C C . ILE A 1 188 ? -3.555 -0.985 11.359 1.00 97.62 188 ILE A C 1
ATOM 1347 O O . ILE A 1 188 ? -3.613 -0.393 10.282 1.00 97.62 188 ILE A O 1
ATOM 1351 N N . VAL A 1 189 ? -2.405 -1.375 11.908 1.00 98.00 189 VAL A N 1
ATOM 1352 C CA . VAL A 1 189 ? -1.084 -1.174 11.295 1.00 98.00 189 VAL A CA 1
ATOM 1353 C C . VAL A 1 189 ? -0.482 -2.531 10.961 1.00 98.00 189 VAL A C 1
ATOM 1355 O O . VAL A 1 189 ? -0.418 -3.414 11.818 1.00 98.00 189 VAL A O 1
ATOM 1358 N N . THR A 1 190 ? -0.045 -2.704 9.714 1.00 97.81 190 THR A N 1
ATOM 1359 C CA . THR A 1 190 ? 0.599 -3.937 9.251 1.00 97.81 190 THR A CA 1
ATOM 1360 C C . THR A 1 190 ? 1.561 -3.685 8.087 1.00 97.81 190 THR A C 1
ATOM 1362 O O . THR A 1 190 ? 1.648 -2.564 7.589 1.00 97.81 190 THR A O 1
ATOM 1365 N N . GLY A 1 191 ? 2.287 -4.725 7.673 1.00 96.38 191 GLY A N 1
ATOM 1366 C CA . GLY A 1 191 ? 3.053 -4.769 6.425 1.00 96.38 191 GLY A CA 1
ATOM 1367 C C . GLY A 1 191 ? 2.452 -5.779 5.443 1.00 96.38 191 GLY A C 1
ATOM 1368 O O . GLY A 1 191 ? 1.497 -6.484 5.759 1.00 96.38 191 GLY A O 1
ATOM 1369 N N . ASP A 1 192 ? 3.015 -5.881 4.247 1.00 94.94 192 ASP A N 1
ATOM 1370 C CA . ASP A 1 192 ? 2.629 -6.858 3.220 1.00 94.94 192 ASP A CA 1
ATOM 1371 C C . ASP A 1 192 ? 3.740 -7.876 2.907 1.00 94.94 192 ASP A C 1
ATOM 1373 O O . ASP A 1 192 ? 3.453 -8.998 2.476 1.00 94.94 192 ASP A O 1
ATOM 1377 N N . HIS A 1 193 ? 4.997 -7.520 3.175 1.00 95.88 193 HIS A N 1
ATOM 1378 C CA . HIS A 1 193 ? 6.172 -8.393 3.138 1.00 95.88 193 HIS A CA 1
ATOM 1379 C C . HIS A 1 193 ? 7.347 -7.781 3.924 1.00 95.88 193 HIS A C 1
ATOM 1381 O O . HIS A 1 193 ? 7.229 -6.692 4.484 1.00 95.88 193 HIS A O 1
ATOM 1387 N N . GLY A 1 194 ? 8.485 -8.484 3.960 1.00 97.19 194 GLY A N 1
ATOM 1388 C CA . GLY A 1 194 ? 9.757 -7.926 4.418 1.00 97.19 194 GLY A CA 1
ATOM 1389 C C . GLY A 1 194 ? 10.548 -7.297 3.267 1.00 97.19 194 GLY A C 1
ATOM 1390 O O . GLY A 1 194 ? 10.342 -7.629 2.092 1.00 97.19 194 GLY A O 1
ATOM 1391 N N . ASN A 1 195 ? 11.462 -6.392 3.608 1.00 96.75 195 ASN A N 1
ATOM 1392 C CA . ASN A 1 195 ? 12.498 -5.884 2.710 1.00 96.75 195 ASN A CA 1
ATOM 1393 C C . ASN A 1 195 ? 13.707 -5.428 3.548 1.00 96.75 195 ASN A C 1
ATOM 1395 O O . ASN A 1 195 ? 13.926 -4.234 3.748 1.00 96.75 195 ASN A O 1
ATOM 1399 N N . ASP A 1 196 ? 14.424 -6.398 4.124 1.00 97.38 196 ASP A N 1
ATOM 1400 C CA . ASP A 1 196 ? 15.551 -6.153 5.033 1.00 97.38 196 ASP A CA 1
ATOM 1401 C C . ASP A 1 196 ? 16.677 -5.353 4.337 1.00 97.38 196 ASP A C 1
ATOM 1403 O O . ASP A 1 196 ? 17.346 -5.882 3.442 1.00 97.38 196 ASP A O 1
ATOM 1407 N N . PRO A 1 197 ? 16.955 -4.099 4.759 1.00 96.19 197 PRO A N 1
ATOM 1408 C CA . PRO A 1 197 ? 17.969 -3.260 4.123 1.00 96.19 197 PRO A CA 1
ATOM 1409 C C . PRO A 1 197 ? 19.404 -3.752 4.375 1.00 96.19 197 PRO A C 1
ATOM 1411 O O . PRO A 1 197 ? 20.342 -3.259 3.753 1.00 96.19 197 PRO A O 1
ATOM 1414 N N . SER A 1 198 ? 19.611 -4.715 5.274 1.00 96.38 198 SER A N 1
ATOM 1415 C CA . SER A 1 198 ? 20.926 -5.236 5.656 1.00 96.38 198 SER A CA 1
ATOM 1416 C C . SER A 1 198 ? 21.276 -6.590 5.027 1.00 96.38 198 SER A C 1
ATOM 1418 O O . SER A 1 198 ? 22.408 -7.053 5.166 1.00 96.38 198 SER A O 1
ATOM 1420 N N . ILE A 1 199 ? 20.354 -7.207 4.278 1.00 96.00 199 ILE A N 1
ATOM 1421 C CA . ILE A 1 199 ? 20.467 -8.620 3.871 1.00 96.00 199 ILE A CA 1
ATOM 1422 C C . ILE A 1 199 ? 21.488 -8.906 2.753 1.00 96.00 199 ILE A C 1
ATOM 1424 O O . ILE A 1 199 ? 21.812 -10.059 2.472 1.00 96.00 199 ILE A O 1
ATOM 1428 N N . GLY A 1 200 ? 22.025 -7.872 2.105 1.00 93.81 200 GLY A N 1
ATOM 1429 C CA . GLY A 1 200 ? 23.017 -8.017 1.029 1.00 93.81 200 GLY A CA 1
ATOM 1430 C C . GLY A 1 200 ? 22.435 -8.118 -0.389 1.00 93.81 200 GLY A C 1
ATOM 1431 O O . GLY A 1 200 ? 23.187 -8.396 -1.320 1.00 93.81 200 GLY A O 1
ATOM 1432 N N . HIS A 1 201 ? 21.129 -7.891 -0.574 1.00 88.88 201 HIS A N 1
ATOM 1433 C CA . HIS A 1 201 ? 20.498 -7.782 -1.893 1.00 88.88 201 HIS A CA 1
ATOM 1434 C C . HIS A 1 201 ? 19.294 -6.831 -1.900 1.00 88.88 201 HIS A C 1
ATOM 1436 O O . HIS A 1 201 ? 18.667 -6.599 -0.874 1.00 88.88 201 HIS A O 1
ATOM 1442 N N . ALA A 1 202 ? 18.895 -6.380 -3.090 1.00 82.12 202 ALA A N 1
ATOM 1443 C CA . ALA A 1 202 ? 17.769 -5.466 -3.300 1.00 82.12 202 ALA A CA 1
ATOM 1444 C C . ALA A 1 202 ? 16.404 -6.166 -3.496 1.00 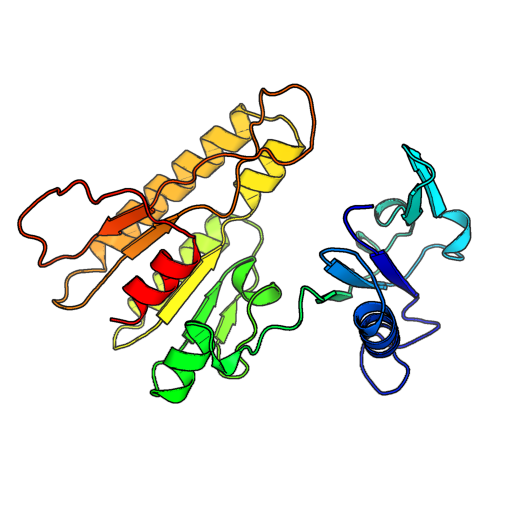82.12 202 ALA A C 1
ATOM 1446 O O . ALA A 1 202 ? 15.482 -5.570 -4.044 1.00 82.12 202 ALA A O 1
ATOM 1447 N N . HIS A 1 203 ? 16.258 -7.448 -3.168 1.00 86.88 203 HIS A N 1
ATOM 1448 C CA . HIS A 1 203 ? 14.992 -8.180 -3.313 1.00 86.88 203 HIS A CA 1
ATOM 1449 C C . HIS A 1 203 ? 14.209 -8.234 -2.000 1.00 86.88 203 HIS A C 1
ATOM 1451 O O . HIS A 1 203 ? 14.810 -8.247 -0.931 1.00 86.88 203 HIS A O 1
ATOM 1457 N N . HIS A 1 204 ? 12.879 -8.343 -2.090 1.00 93.00 204 HIS A N 1
ATOM 1458 C CA . HIS A 1 204 ? 12.031 -8.542 -0.912 1.00 93.00 204 HIS A CA 1
ATOM 1459 C C . HIS A 1 204 ? 12.396 -9.833 -0.180 1.00 93.00 204 HIS A C 1
ATOM 1461 O O . HIS A 1 204 ? 12.809 -10.829 -0.786 1.00 93.00 204 HIS A O 1
ATOM 1467 N N . THR A 1 205 ? 12.125 -9.835 1.115 1.00 93.81 205 THR A N 1
ATOM 1468 C CA . THR A 1 205 ? 12.339 -10.957 2.019 1.00 93.81 205 THR A CA 1
ATOM 1469 C C . THR A 1 205 ? 11.007 -11.566 2.446 1.00 93.81 205 THR A C 1
ATOM 1471 O O . THR A 1 205 ? 9.961 -10.911 2.514 1.00 93.81 205 THR A O 1
ATOM 1474 N N . ARG A 1 206 ? 11.010 -12.881 2.692 1.00 95.62 206 ARG A N 1
ATOM 1475 C CA . ARG A 1 206 ? 9.820 -13.609 3.144 1.00 95.62 206 ARG A CA 1
ATOM 1476 C C . ARG A 1 206 ? 9.784 -13.618 4.668 1.00 95.62 206 ARG A C 1
ATOM 1478 O O . ARG A 1 206 ? 10.325 -14.527 5.288 1.00 95.62 206 ARG A O 1
ATOM 1485 N N . GLU A 1 207 ? 9.123 -12.623 5.239 1.00 96.38 207 GLU A N 1
ATOM 1486 C CA . GLU A 1 207 ? 9.055 -12.408 6.687 1.00 96.38 207 GLU A CA 1
ATOM 1487 C C . GLU A 1 207 ? 7.612 -12.397 7.201 1.00 96.38 207 GLU A C 1
ATOM 1489 O O . GLU A 1 207 ? 6.662 -12.204 6.435 1.00 96.38 207 GLU A O 1
ATOM 1494 N N . TYR A 1 208 ? 7.455 -12.610 8.510 1.00 96.56 208 TYR A N 1
ATOM 1495 C CA . TYR A 1 208 ? 6.232 -12.215 9.204 1.00 96.56 208 TYR A CA 1
ATOM 1496 C C . TYR A 1 208 ? 6.125 -10.691 9.206 1.00 96.56 208 TYR A C 1
ATOM 1498 O O . TYR A 1 208 ? 7.130 -9.989 9.267 1.00 96.56 208 TYR A O 1
ATOM 1506 N N . VAL A 1 209 ? 4.897 -10.184 9.181 1.00 97.50 209 VAL A N 1
ATOM 1507 C CA . VAL A 1 209 ? 4.619 -8.753 9.310 1.00 97.50 209 VAL A CA 1
ATOM 1508 C C . VAL A 1 209 ? 3.865 -8.506 10.614 1.00 97.50 209 VAL A C 1
ATOM 1510 O O . VAL A 1 209 ? 3.060 -9.353 11.014 1.00 97.50 209 VAL A O 1
ATOM 1513 N N . PRO A 1 210 ? 4.097 -7.373 11.294 1.00 96.50 210 PRO A N 1
ATOM 1514 C CA . PRO A 1 210 ? 3.349 -7.049 12.501 1.00 96.50 210 PRO A CA 1
ATOM 1515 C C . PRO A 1 210 ? 1.875 -6.808 12.162 1.00 96.50 210 PRO A C 1
ATOM 1517 O O . PRO A 1 210 ? 1.552 -6.332 11.075 1.00 96.50 210 PRO A O 1
ATOM 1520 N N . VAL A 1 211 ? 0.976 -7.098 13.101 1.00 97.19 211 VAL A N 1
ATOM 1521 C CA . VAL A 1 211 ? -0.424 -6.656 13.053 1.00 97.19 211 VAL A CA 1
ATOM 1522 C C . VAL A 1 211 ? -0.734 -6.016 14.397 1.00 97.19 211 VAL A C 1
ATOM 1524 O O . VAL A 1 211 ? -0.828 -6.702 15.411 1.00 97.19 211 VAL A O 1
ATOM 1527 N N . LEU A 1 212 ? -0.858 -4.692 14.406 1.00 96.50 212 LEU A N 1
ATOM 1528 C CA . LEU A 1 212 ? -1.203 -3.913 15.592 1.00 96.50 212 LEU A CA 1
ATOM 1529 C C . LEU A 1 212 ? -2.615 -3.368 15.416 1.00 96.50 212 LEU A C 1
ATOM 1531 O O . LEU A 1 212 ? -2.918 -2.797 14.371 1.00 96.50 212 LEU A O 1
ATOM 1535 N N . ILE A 1 213 ? -3.466 -3.542 16.425 1.00 95.50 213 ILE A N 1
ATOM 1536 C CA . ILE A 1 213 ? -4.846 -3.053 16.414 1.00 95.50 213 ILE A CA 1
ATOM 1537 C C . ILE A 1 213 ? -5.044 -2.173 17.643 1.00 95.50 213 ILE A C 1
ATOM 1539 O O . ILE A 1 213 ? -4.930 -2.645 18.772 1.00 95.50 213 ILE A O 1
ATOM 1543 N N . HIS A 1 214 ? -5.359 -0.903 17.420 1.00 95.44 214 HIS A N 1
ATOM 1544 C CA . HIS A 1 214 ? -5.759 0.029 18.464 1.00 95.44 214 HIS A CA 1
ATOM 1545 C C . HIS A 1 214 ? -7.260 0.304 18.381 1.00 95.44 214 HIS A C 1
ATOM 1547 O O . HIS A 1 214 ? -7.816 0.437 17.288 1.00 95.44 214 HIS A O 1
ATOM 1553 N N . ARG A 1 215 ? -7.892 0.392 19.553 1.00 93.81 215 ARG A N 1
ATOM 1554 C CA . ARG A 1 215 ? -9.293 0.761 19.742 1.00 93.81 215 ARG A CA 1
ATOM 1555 C C . ARG A 1 215 ? -9.425 1.620 21.005 1.00 93.81 215 ARG A C 1
ATOM 1557 O O . ARG A 1 215 ? -8.872 1.203 22.029 1.00 93.81 215 ARG A O 1
ATOM 1564 N N . PRO A 1 216 ? -10.175 2.736 20.988 1.00 92.19 216 PRO A N 1
ATOM 1565 C CA . PRO A 1 216 ? -10.338 3.588 22.173 1.00 92.19 216 PRO A CA 1
ATOM 1566 C C . PRO A 1 216 ? -11.059 2.893 23.333 1.00 92.19 216 PRO A C 1
ATOM 1568 O O . PRO A 1 216 ? -10.792 3.176 24.497 1.00 92.19 216 PRO A O 1
ATOM 1571 N N . ASP A 1 217 ? -11.943 1.942 23.019 1.00 89.06 217 ASP A N 1
ATOM 1572 C CA . ASP A 1 217 ? -12.736 1.165 23.977 1.00 89.06 217 ASP A CA 1
ATOM 1573 C C . ASP A 1 217 ? -12.028 -0.108 24.488 1.00 89.06 217 ASP A C 1
ATOM 1575 O O . ASP A 1 217 ? -12.633 -0.934 25.176 1.00 89.06 217 ASP A O 1
ATOM 1579 N N . GLY A 1 218 ? -10.748 -0.295 24.152 1.00 83.44 218 GLY A N 1
ATOM 1580 C CA . GLY A 1 218 ? -9.969 -1.462 24.557 1.00 83.44 218 GLY A CA 1
ATOM 1581 C C . GLY A 1 218 ? -9.711 -1.516 26.067 1.00 83.44 218 GLY A C 1
ATOM 1582 O O . GLY A 1 218 ? -9.237 -0.556 26.668 1.00 83.44 218 GLY A O 1
ATOM 1583 N N . ALA A 1 219 ? -9.947 -2.678 26.685 1.00 80.19 219 ALA A N 1
ATOM 1584 C CA . ALA A 1 219 ? -9.738 -2.894 28.124 1.00 80.19 219 ALA A CA 1
ATOM 1585 C C . ALA A 1 219 ? -8.254 -3.018 28.545 1.00 80.19 219 ALA A C 1
ATOM 1587 O O . ALA A 1 219 ? -7.961 -3.214 29.725 1.00 80.19 219 ALA A O 1
ATOM 1588 N N . GLY A 1 220 ? -7.316 -2.941 27.596 1.00 87.00 220 GLY A N 1
ATOM 1589 C CA . GLY A 1 220 ? -5.881 -3.091 27.822 1.00 87.00 220 GLY A CA 1
ATOM 1590 C C . GLY A 1 220 ? -5.151 -3.633 26.593 1.00 87.00 220 GLY A C 1
ATOM 1591 O O . GLY A 1 220 ? -5.715 -3.709 25.503 1.00 87.00 220 GLY A O 1
ATOM 1592 N N . VAL A 1 221 ? -3.885 -4.013 26.781 1.00 92.44 221 VAL A N 1
ATOM 1593 C CA . VAL A 1 221 ? -3.077 -4.674 25.746 1.00 92.44 221 VAL A CA 1
ATOM 1594 C C . VAL A 1 221 ? -3.311 -6.179 25.814 1.00 92.44 221 VAL A C 1
ATOM 1596 O O . VAL A 1 221 ? -3.106 -6.797 26.858 1.00 92.44 221 VAL A O 1
ATOM 1599 N N . GLU A 1 222 ? -3.698 -6.767 24.688 1.00 93.62 222 GLU A N 1
ATOM 1600 C CA . GLU A 1 222 ? -3.879 -8.206 24.518 1.00 93.62 222 GLU A CA 1
ATOM 1601 C C . GLU A 1 222 ? -2.999 -8.698 23.365 1.00 93.62 222 GLU A C 1
ATOM 1603 O O . GLU A 1 222 ? -2.917 -8.055 22.317 1.00 93.62 222 GLU A O 1
ATOM 1608 N N . LEU A 1 223 ? -2.349 -9.849 23.551 1.00 94.62 223 LEU A N 1
ATOM 1609 C CA . LEU A 1 223 ? -1.662 -10.548 22.471 1.00 94.62 223 LEU A CA 1
ATOM 1610 C C . LEU A 1 223 ? -2.628 -11.544 21.827 1.00 94.62 223 LEU A C 1
ATOM 1612 O O . LEU A 1 223 ? -3.044 -12.513 22.462 1.00 94.62 223 LEU A O 1
ATOM 1616 N N . LEU A 1 224 ? -2.950 -11.313 20.557 1.00 92.06 224 LEU A N 1
ATOM 1617 C CA . LEU A 1 224 ? -3.749 -12.238 19.760 1.00 92.06 224 LEU A CA 1
ATOM 1618 C C . LEU A 1 224 ? -2.872 -13.366 19.188 1.00 92.06 224 LEU A C 1
ATOM 1620 O O . LEU A 1 224 ? -1.668 -13.172 19.006 1.00 92.06 224 LEU A O 1
ATOM 1624 N N . PRO A 1 225 ? -3.451 -14.538 18.867 1.00 94.00 225 PRO A N 1
ATOM 1625 C CA . PRO A 1 225 ? -2.756 -15.560 18.093 1.00 94.00 225 PRO A CA 1
ATOM 1626 C C . PRO A 1 225 ? -2.336 -15.038 16.715 1.00 94.00 225 PRO A C 1
ATOM 1628 O O . PRO A 1 225 ? -3.023 -14.192 16.136 1.00 94.00 225 PRO A O 1
ATOM 1631 N N . ASP A 1 226 ? -1.270 -15.611 16.158 1.00 94.44 226 ASP A N 1
ATOM 1632 C CA . ASP A 1 226 ? -0.828 -15.290 14.802 1.00 94.44 226 ASP A CA 1
ATOM 1633 C C . ASP A 1 226 ? -1.961 -15.484 13.783 1.00 94.44 226 ASP A C 1
ATOM 1635 O O . ASP A 1 226 ? -2.650 -16.512 13.752 1.00 94.44 226 ASP A O 1
ATOM 1639 N N . ALA A 1 227 ? -2.134 -14.490 12.910 1.00 93.50 227 ALA A N 1
ATOM 1640 C CA . ALA A 1 227 ? -3.048 -14.591 11.783 1.00 93.50 227 ALA A CA 1
ATOM 1641 C C . ALA A 1 227 ? -2.578 -15.690 10.819 1.00 93.50 227 ALA A C 1
ATOM 1643 O O . ALA A 1 227 ? -1.388 -15.832 10.531 1.00 93.50 227 ALA A O 1
ATOM 1644 N N . ARG A 1 228 ? -3.519 -16.454 10.255 1.00 93.44 228 ARG A N 1
ATOM 1645 C CA . ARG A 1 228 ? -3.186 -17.519 9.292 1.00 93.44 228 ARG A CA 1
ATOM 1646 C C . ARG A 1 228 ? -2.880 -16.947 7.911 1.00 93.44 228 ARG A C 1
ATOM 1648 O O . ARG A 1 228 ? -2.244 -17.608 7.092 1.00 93.44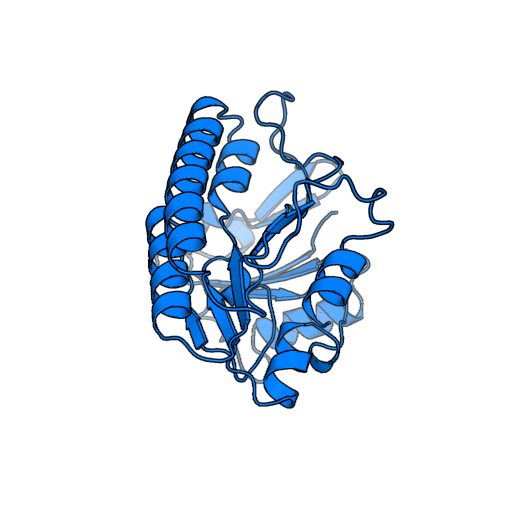 228 ARG A O 1
ATOM 1655 N N . SER A 1 229 ? -3.388 -15.748 7.630 1.00 94.50 229 SER A N 1
ATOM 1656 C CA . SER A 1 229 ? -3.186 -15.023 6.379 1.00 94.50 229 SER A CA 1
ATOM 1657 C C . SER A 1 229 ? -3.395 -13.522 6.575 1.00 94.50 229 SER A C 1
ATOM 1659 O O . SER A 1 229 ? -4.198 -13.110 7.407 1.00 94.50 229 SER A O 1
ATOM 1661 N N . LEU A 1 230 ? -2.778 -12.700 5.720 1.00 93.81 230 LEU A N 1
ATOM 1662 C CA . LEU A 1 230 ? -3.071 -11.260 5.630 1.00 93.81 230 LEU A CA 1
ATOM 1663 C C . LEU A 1 230 ? -4.552 -10.976 5.329 1.00 93.81 230 LEU A C 1
ATOM 1665 O O . LEU A 1 230 ? -5.067 -9.916 5.676 1.00 93.81 230 LEU A O 1
ATOM 1669 N N . ALA A 1 231 ? -5.268 -11.935 4.733 1.00 93.38 231 ALA A N 1
ATOM 1670 C CA . ALA A 1 231 ? -6.712 -11.835 4.535 1.00 93.38 231 ALA A CA 1
ATOM 1671 C C . ALA A 1 231 ? -7.496 -11.731 5.860 1.00 93.38 231 ALA A C 1
ATOM 1673 O O . ALA A 1 231 ? -8.560 -11.110 5.881 1.00 93.38 231 ALA A O 1
ATOM 1674 N N . ASP A 1 232 ? -6.969 -12.279 6.963 1.00 94.69 232 ASP A N 1
ATOM 1675 C CA . ASP A 1 232 ? -7.602 -12.185 8.282 1.00 94.69 232 ASP A CA 1
ATOM 1676 C C . ASP A 1 232 ? -7.610 -10.731 8.795 1.00 94.69 232 ASP A C 1
ATOM 1678 O O . ASP A 1 232 ? -8.543 -10.336 9.495 1.00 94.69 232 ASP A O 1
ATOM 1682 N N . VAL A 1 233 ? -6.636 -9.900 8.389 1.00 94.50 233 VAL A N 1
ATOM 1683 C CA . VAL A 1 233 ? -6.585 -8.465 8.728 1.00 94.50 233 VAL A CA 1
ATOM 1684 C C . VAL A 1 233 ? -7.767 -7.730 8.095 1.00 94.50 233 VAL A C 1
ATOM 1686 O O . VAL A 1 233 ? -8.527 -7.056 8.788 1.00 94.50 233 VAL A O 1
ATOM 1689 N N . GLY A 1 234 ? -7.983 -7.926 6.789 1.00 93.06 234 GLY A N 1
ATOM 1690 C CA . GLY A 1 234 ? -9.121 -7.339 6.077 1.00 93.06 234 GLY A CA 1
ATOM 1691 C C . GLY A 1 234 ? -10.472 -7.849 6.588 1.00 93.06 234 GLY A C 1
ATOM 1692 O O . GLY A 1 234 ? -11.414 -7.072 6.719 1.00 93.06 234 GLY A O 1
ATOM 1693 N N . ALA A 1 235 ? -10.564 -9.137 6.933 1.00 93.31 235 ALA A N 1
ATOM 1694 C CA . ALA A 1 235 ? -11.770 -9.713 7.527 1.00 93.31 235 ALA A CA 1
ATOM 1695 C C . ALA A 1 235 ? -12.055 -9.174 8.939 1.00 93.31 235 ALA A C 1
ATOM 1697 O O . ALA A 1 235 ? -13.218 -9.042 9.312 1.00 93.31 235 ALA A O 1
ATOM 1698 N N . THR A 1 236 ? -11.015 -8.861 9.716 1.00 92.25 236 THR A N 1
ATOM 1699 C CA . THR A 1 236 ? -11.142 -8.248 11.048 1.00 92.25 236 THR A CA 1
ATOM 1700 C C . THR A 1 236 ? -11.577 -6.791 10.945 1.00 92.25 236 THR A C 1
ATOM 1702 O O . THR A 1 236 ? -12.455 -6.375 11.690 1.00 92.25 236 THR A O 1
ATOM 1705 N N . ALA A 1 237 ? -11.019 -6.040 9.993 1.00 92.81 237 ALA A N 1
ATOM 1706 C CA . ALA A 1 237 ? -11.390 -4.649 9.736 1.00 92.81 237 ALA A CA 1
ATOM 1707 C C . ALA A 1 237 ? -12.856 -4.481 9.292 1.00 92.81 237 ALA A C 1
ATOM 1709 O O . ALA A 1 237 ? -13.444 -3.431 9.510 1.00 92.81 237 ALA A O 1
ATOM 1710 N N . ALA A 1 238 ? -13.447 -5.508 8.674 1.00 91.19 238 ALA A N 1
ATOM 1711 C CA . ALA A 1 238 ? -14.834 -5.490 8.212 1.00 91.19 238 ALA A CA 1
ATOM 1712 C C . ALA A 1 238 ? -15.886 -5.747 9.317 1.00 91.19 238 ALA A C 1
ATOM 1714 O O . ALA A 1 238 ? -17.074 -5.775 8.997 1.00 91.19 238 ALA A O 1
ATOM 1715 N N . ARG A 1 239 ? -15.473 -6.014 10.566 1.00 82.75 239 ARG A N 1
ATOM 1716 C CA . ARG A 1 239 ? -16.357 -6.338 11.703 1.00 82.75 239 ARG A CA 1
ATOM 1717 C C . ARG A 1 239 ? -16.582 -5.157 12.637 1.00 82.75 239 ARG A C 1
ATOM 1719 O O . ARG A 1 239 ? -17.745 -5.017 13.060 1.00 82.75 239 ARG A O 1
#

InterPro domains:
  IPR006124 Metalloenzyme [PF01676] (117-238)
  IPR010045 Phosphopentomutase [PTHR21110] (27-238)
  IPR017850 Alkaline-phosphatase-like, core domain superfamily [G3DSA:3.40.720.10] (40-239)
  IPR017850 Alkaline-phosphatase-like, core domain superfamily [SSF53649] (57-238)

pLDDT: mean 93.1, std 5.68, range [52.19, 98.69]

Secondary structure (DSSP, 8-state):
--EEEEEEETTTS-SSSTTSHHHHHHHHHHH--SSEEEEEEE--SS-GGGGEEE-GGG-EEE-HHHHTTTTTT-EEEEEE-S---GGGSHHHHHHHTT--EEEEETHHHH---TTSEEE---SHHHHHHHHHHHHHT-SS-EEEEE--HHHHHHHTT-HHHHHHHHHHHHHHHHHHHTT--STT--EEEE-SSB--TTSSSSS-B-----EEEE-TT--S---PPPPSSTHHHHHHHT-

Sequence (239 aa):
GINWNASGRLEDLPFDGPGGILAVARTVRAVAPVARVIAVGGHADGPLGSFVRRGDGGTVGLDTPATGFYRNGGLEVQHLGAPLDPTRQLPGLAARAGIPVTLVGKAADILVCEQADRRPAVATADVLTYTLDAVRAGGDALVVANVQETDLAGHQQDAGRYGQVLERVDAGLAGLLALLTDSGDRLIVTGDHGNDPSIGHAHHTREYVPVLIHRPDGAGVELLPDARSLADVGATAAR

Radius of gyration: 19.87 Å; chains: 1; bounding box: 45×33×59 Å